Protein AF-A0A6J6V298-F1 (afdb_monomer)

Mean predicted aligned error: 9.6 Å

Foldseek 3Di:
DVCVVVVHDDQDPPCPDPVSLVVVLVCVVVVDDDDDDQQSDFDQLQFGDDGHLPQLVSCVVNVFWDKQKEKPDVCVQPNDPDPHGDDDDMDMFIHDTDHADPPGDSVNVRVVSQLRNLLSLVCLLPNNVVSVVCSVVVNGAGRRGDPDDDPVRNVVVVVSVVSNVVVVVCPDPPPDPCPDD

Organism: NCBI:txid449393

Secondary structure (DSSP, 8-state):
-HHHHTT--PPPSS--SHHHHHHHHHHHHTTPPPP--TTSS--SSSS--PPPTHHHHHHHHH-PPB--EEEESHHHHH-TT-SS------EEEE---B---TT--HHHHHHHHHHHHHHHHHHHHS-HHHHHHHHHTT-SPPTT--S--THHHHHHHHHHHHHHHHHHH------------

InterPro domains:
  IPR002123 Phospholipid/glycerol acyltransferase [PF01553] (5-71)

Structure (mmCIF, N/CA/C/O backbone):
data_AF-A0A6J6V298-F1
#
_entry.id   AF-A0A6J6V298-F1
#
loop_
_atom_site.group_PDB
_atom_site.id
_atom_site.type_symbol
_atom_site.label_atom_id
_atom_site.label_alt_id
_atom_site.label_comp_id
_atom_site.label_asym_id
_atom_site.label_entity_id
_atom_site.label_seq_id
_atom_site.pdbx_PDB_ins_code
_atom_site.Cartn_x
_atom_site.Cartn_y
_atom_site.Cartn_z
_atom_site.occupancy
_atom_site.B_iso_or_equiv
_atom_site.auth_seq_id
_atom_site.auth_comp_id
_atom_site.auth_asym_id
_atom_site.auth_atom_id
_atom_site.pdbx_PDB_model_num
ATOM 1 N N . MET A 1 1 ? -11.800 16.671 -13.620 1.00 34.94 1 MET A N 1
ATOM 2 C CA . MET A 1 1 ? -12.412 15.745 -14.601 1.00 34.94 1 MET A CA 1
ATOM 3 C C . MET A 1 1 ? -12.246 14.274 -14.218 1.00 34.94 1 MET A C 1
ATOM 5 O O . MET A 1 1 ? -13.260 13.605 -14.124 1.00 34.94 1 MET A O 1
ATOM 9 N N . ALA A 1 2 ? -11.041 13.765 -13.917 1.00 42.56 2 ALA A N 1
ATOM 10 C CA . ALA A 1 2 ? -10.865 12.345 -13.556 1.00 42.56 2 ALA A CA 1
ATOM 11 C C . ALA A 1 2 ? -11.574 11.915 -12.250 1.00 42.56 2 ALA A C 1
ATOM 13 O O . ALA A 1 2 ? -12.139 10.832 -12.197 1.00 42.56 2 ALA A O 1
ATOM 14 N N . ALA A 1 3 ? -11.586 12.771 -11.220 1.00 48.25 3 ALA A N 1
ATOM 15 C CA . ALA A 1 3 ? -12.202 12.456 -9.926 1.00 48.25 3 ALA A CA 1
ATOM 16 C C . ALA A 1 3 ? -13.734 12.290 -10.017 1.00 48.25 3 ALA A C 1
ATOM 18 O O . ALA A 1 3 ? -14.272 11.295 -9.554 1.00 48.25 3 ALA A O 1
ATOM 19 N N . LEU A 1 4 ? -14.422 13.197 -10.720 1.00 49.84 4 LEU A N 1
ATOM 20 C CA . LEU A 1 4 ? -15.871 13.116 -10.962 1.00 49.84 4 LEU A CA 1
ATOM 21 C C . LEU A 1 4 ? -16.266 11.900 -11.816 1.00 49.84 4 LEU A C 1
ATOM 23 O O . LEU A 1 4 ? -17.294 11.288 -11.563 1.00 49.84 4 LEU A O 1
ATOM 27 N N . ALA A 1 5 ? -15.434 11.513 -12.788 1.00 47.38 5 ALA A N 1
ATOM 28 C CA . ALA A 1 5 ? -15.694 10.345 -13.635 1.00 47.38 5 ALA A CA 1
ATOM 29 C C . ALA A 1 5 ? -15.518 9.000 -12.902 1.00 47.38 5 ALA A C 1
ATOM 31 O O . ALA A 1 5 ? -16.071 7.994 -13.333 1.00 47.38 5 ALA A O 1
ATOM 32 N N . LEU A 1 6 ? -14.748 8.980 -11.809 1.00 55.44 6 LEU A N 1
ATOM 33 C CA . LEU A 1 6 ? -14.491 7.792 -10.986 1.00 55.44 6 LEU A CA 1
ATOM 34 C C . LEU A 1 6 ? -15.316 7.769 -9.697 1.00 55.44 6 LEU A C 1
ATOM 36 O O . LEU A 1 6 ? -15.100 6.888 -8.868 1.00 55.44 6 LEU A O 1
ATOM 40 N N . ASN A 1 7 ? -16.211 8.745 -9.505 1.00 58.75 7 ASN A N 1
ATOM 41 C CA . ASN A 1 7 ? -16.882 8.967 -8.227 1.00 58.75 7 ASN A CA 1
ATOM 42 C C . ASN A 1 7 ? -15.848 9.019 -7.072 1.00 58.75 7 ASN A C 1
ATOM 44 O O . ASN A 1 7 ? -15.985 8.405 -6.025 1.00 58.75 7 ASN A O 1
ATOM 48 N N . ALA A 1 8 ? -14.717 9.683 -7.299 1.00 61.72 8 ALA A N 1
ATOM 49 C CA . ALA A 1 8 ? -13.647 9.798 -6.322 1.00 61.72 8 ALA A CA 1
ATOM 50 C C . ALA A 1 8 ? -13.733 11.167 -5.650 1.00 61.72 8 ALA A C 1
ATOM 52 O O . ALA A 1 8 ? -13.665 12.201 -6.319 1.00 61.72 8 ALA A O 1
ATOM 53 N N . ILE A 1 9 ? -13.845 11.177 -4.323 1.00 64.00 9 ILE A N 1
ATOM 54 C CA . ILE A 1 9 ? -13.812 12.406 -3.531 1.00 64.00 9 ILE A CA 1
ATOM 55 C C . ILE A 1 9 ? -12.342 12.722 -3.226 1.00 64.00 9 ILE A C 1
ATOM 57 O O . ILE A 1 9 ? -11.670 11.918 -2.574 1.00 64.00 9 ILE A O 1
ATOM 61 N N . PRO A 1 10 ? -11.791 13.843 -3.730 1.00 61.72 10 PRO A N 1
ATOM 62 C CA . PRO A 1 10 ? -10.416 14.214 -3.437 1.00 61.72 10 PRO A CA 1
ATOM 63 C C . PRO A 1 10 ? -10.297 14.584 -1.958 1.00 61.72 10 PRO A C 1
ATOM 65 O O . PRO A 1 10 ? -10.953 15.508 -1.487 1.00 61.72 10 PRO A O 1
ATOM 68 N N . ILE A 1 11 ? -9.438 13.867 -1.237 1.00 64.12 11 ILE A N 1
ATOM 69 C CA . ILE A 1 11 ? -9.130 14.153 0.164 1.00 64.12 11 ILE A CA 1
ATOM 70 C C . ILE A 1 11 ? -7.785 14.862 0.222 1.00 64.12 11 ILE A C 1
ATOM 72 O O . ILE A 1 11 ? -6.790 14.383 -0.332 1.00 64.12 11 ILE A O 1
ATOM 76 N N . ASP A 1 12 ? -7.768 16.012 0.887 1.00 59.00 12 ASP A N 1
ATOM 77 C CA . ASP A 1 12 ? -6.553 16.783 1.090 1.00 59.00 12 ASP A CA 1
ATOM 78 C C . ASP A 1 12 ? -5.580 16.025 2.008 1.00 59.00 12 ASP A C 1
ATOM 80 O O . ASP A 1 12 ? -5.950 15.477 3.048 1.00 59.00 12 ASP A O 1
ATOM 84 N N . ARG A 1 13 ? -4.313 15.980 1.594 1.00 55.56 13 ARG A N 1
ATOM 85 C CA . ARG A 1 13 ? -3.235 15.253 2.273 1.00 55.56 13 ARG A CA 1
ATOM 86 C C . ARG A 1 13 ? -2.722 15.998 3.502 1.00 55.56 13 ARG A C 1
ATOM 88 O O . ARG A 1 13 ? -2.120 15.365 4.366 1.00 55.56 13 ARG A O 1
ATOM 95 N N . GLU A 1 14 ? -2.930 17.313 3.558 1.00 46.03 14 GLU A N 1
ATOM 96 C CA . GLU A 1 14 ? -2.447 18.177 4.642 1.00 46.03 14 GLU A CA 1
ATOM 97 C C . GLU A 1 14 ? -3.487 18.387 5.743 1.00 46.03 14 GLU A C 1
ATOM 99 O O . GLU A 1 14 ? -3.141 18.731 6.872 1.00 46.03 14 GLU A O 1
ATOM 104 N N . VAL A 1 15 ? -4.759 18.095 5.466 1.00 43.72 15 VAL A N 1
ATOM 105 C CA . VAL A 1 15 ? -5.834 18.231 6.449 1.00 43.72 15 VAL A CA 1
ATOM 106 C C . VAL A 1 15 ? -5.934 16.941 7.264 1.00 43.72 15 VAL A C 1
ATOM 108 O O . VAL A 1 15 ? -6.926 16.217 7.230 1.00 43.72 15 VAL A O 1
ATOM 111 N N . THR A 1 16 ? -4.896 16.655 8.047 1.00 52.38 16 THR A N 1
ATOM 112 C CA . THR A 1 16 ? -4.856 15.621 9.100 1.00 52.38 16 THR A CA 1
ATOM 113 C C . THR A 1 16 ? -5.638 16.057 10.350 1.00 52.38 16 THR A C 1
ATOM 115 O O . THR A 1 16 ? -5.241 15.822 11.489 1.00 52.38 16 THR A O 1
ATOM 118 N N . GLY A 1 17 ? -6.768 16.736 10.147 1.00 61.53 17 GLY A N 1
ATOM 119 C CA . GLY A 1 17 ? -7.658 17.189 11.208 1.00 61.53 17 GLY A CA 1
ATOM 120 C C . GLY A 1 17 ? -8.760 16.174 11.511 1.00 61.53 17 GLY A C 1
ATOM 121 O O . GLY A 1 17 ? -9.158 15.389 10.652 1.00 61.53 17 GLY A O 1
ATOM 122 N N . ARG A 1 18 ? -9.329 16.262 12.722 1.00 63.62 18 ARG A N 1
ATOM 123 C CA . ARG A 1 18 ? -10.529 15.506 13.142 1.00 63.62 18 ARG A CA 1
ATOM 124 C C . ARG A 1 18 ? -11.665 15.582 12.106 1.00 63.62 18 ARG A C 1
ATOM 126 O O . ARG A 1 18 ? -12.246 14.560 11.764 1.00 63.62 18 ARG A O 1
ATOM 133 N N . LYS A 1 19 ? -11.888 16.766 11.520 1.00 69.75 19 LYS A N 1
ATOM 134 C CA . LYS A 1 19 ? -12.934 17.005 10.510 1.00 69.75 19 LYS A CA 1
ATOM 135 C C . LYS A 1 19 ? -12.802 16.120 9.263 1.00 69.75 19 LYS A C 1
ATOM 137 O O . LYS A 1 19 ? -13.803 15.593 8.798 1.00 69.75 19 LYS A O 1
ATOM 142 N N . SER A 1 20 ? -11.588 15.910 8.750 1.00 75.44 20 SER A N 1
ATOM 143 C CA . SER A 1 20 ? -11.375 15.031 7.590 1.00 75.44 20 SER A CA 1
ATOM 144 C C . SER A 1 20 ? -11.642 13.571 7.936 1.00 75.44 20 SER A C 1
ATOM 146 O O . SER A 1 20 ? -12.194 12.839 7.124 1.00 75.44 20 SER A O 1
ATOM 148 N N . SER A 1 21 ? -11.280 13.139 9.150 1.00 77.00 21 SER A N 1
ATOM 149 C CA . SER A 1 21 ? -11.564 11.770 9.591 1.00 77.00 21 SER A CA 1
ATOM 150 C C . SER A 1 21 ? -13.055 11.503 9.796 1.00 77.00 21 SER A C 1
ATOM 152 O O . SER A 1 21 ? -13.494 10.386 9.539 1.00 77.00 21 SER A O 1
ATOM 154 N N . ASP A 1 22 ? -13.822 12.507 10.225 1.00 84.31 22 ASP A N 1
ATOM 155 C CA . ASP A 1 22 ? -15.271 12.382 10.410 1.00 84.31 22 ASP A CA 1
ATOM 156 C C . ASP A 1 22 ? -15.990 12.327 9.052 1.00 84.31 22 ASP A C 1
ATOM 158 O O . ASP A 1 22 ? -16.780 11.419 8.826 1.00 84.31 22 ASP A O 1
ATOM 162 N N . MET A 1 23 ? -15.598 13.172 8.092 1.00 84.62 23 MET A N 1
ATOM 163 C CA . MET A 1 23 ? -16.089 13.088 6.708 1.00 84.62 23 MET A CA 1
ATOM 164 C C . MET A 1 23 ? -15.774 11.732 6.058 1.00 84.62 23 MET A C 1
ATOM 166 O O . MET A 1 23 ? -16.624 11.133 5.410 1.00 84.62 23 MET A O 1
ATOM 170 N N . ILE A 1 24 ? -14.549 11.219 6.228 1.00 84.06 24 ILE A N 1
ATOM 171 C CA . ILE A 1 24 ? -14.181 9.889 5.717 1.00 84.06 24 ILE A CA 1
ATOM 172 C C . ILE A 1 24 ? -15.057 8.802 6.336 1.00 84.06 24 ILE A C 1
ATOM 174 O O . ILE A 1 24 ? -15.424 7.850 5.651 1.00 84.06 24 ILE A O 1
ATOM 178 N N . LYS A 1 25 ? -15.360 8.924 7.631 1.00 86.50 25 LYS A N 1
ATOM 179 C CA . LYS A 1 25 ? -16.228 7.980 8.323 1.00 86.50 25 LYS A CA 1
ATOM 180 C C . LYS A 1 25 ? -17.634 7.993 7.723 1.00 86.50 25 LYS A C 1
ATOM 182 O O . LYS A 1 25 ? -18.101 6.920 7.365 1.00 86.50 25 LYS A O 1
ATOM 187 N N . GLU A 1 26 ? -18.240 9.166 7.551 1.00 88.88 26 GLU A N 1
ATOM 188 C CA . GLU A 1 26 ? -19.562 9.315 6.921 1.00 88.88 26 GLU A CA 1
ATOM 189 C C . GLU A 1 26 ? -19.584 8.690 5.519 1.00 88.88 26 GLU A C 1
ATOM 191 O O . GLU A 1 26 ? -20.441 7.869 5.216 1.00 88.88 26 GLU A O 1
ATOM 196 N N . LEU A 1 27 ? -18.569 8.964 4.692 1.00 88.19 27 LEU A N 1
ATOM 197 C CA . LEU A 1 27 ? -18.465 8.366 3.357 1.00 88.19 27 LEU A CA 1
ATOM 198 C C . LEU A 1 27 ? -18.363 6.836 3.399 1.00 88.19 27 LEU A C 1
ATOM 200 O O . LEU A 1 27 ? -18.962 6.145 2.581 1.00 88.19 27 LEU A O 1
ATOM 204 N N . ILE A 1 28 ? -17.599 6.281 4.336 1.00 87.81 28 ILE A N 1
ATOM 205 C CA . ILE A 1 28 ? -17.495 4.826 4.483 1.00 87.81 28 ILE A CA 1
ATOM 206 C C . ILE A 1 28 ? -18.831 4.228 4.954 1.00 87.81 28 ILE A C 1
ATOM 208 O O . ILE A 1 28 ? -19.213 3.164 4.470 1.00 87.81 28 ILE A O 1
ATOM 212 N N . GLU A 1 29 ? -19.545 4.901 5.861 1.00 87.62 29 GLU A N 1
ATOM 213 C CA . GLU A 1 29 ? -20.881 4.497 6.330 1.00 87.62 29 GLU A CA 1
ATOM 214 C C . GLU A 1 29 ? -21.923 4.538 5.201 1.00 87.62 29 GLU A C 1
ATOM 216 O O . GLU A 1 29 ? -22.743 3.626 5.096 1.00 87.62 29 GLU A O 1
ATOM 221 N N . ASP A 1 30 ? -21.806 5.498 4.283 1.00 89.56 30 ASP A N 1
ATOM 222 C CA . ASP A 1 30 ? -22.614 5.608 3.060 1.00 89.56 30 ASP A CA 1
ATOM 223 C C . ASP A 1 30 ? -22.245 4.566 1.978 1.00 89.56 30 ASP A C 1
ATOM 225 O O . ASP A 1 30 ? -22.792 4.573 0.873 1.00 89.56 30 ASP A O 1
ATOM 229 N N . GLY A 1 31 ? -21.311 3.652 2.269 1.00 86.44 31 GLY A N 1
ATOM 230 C CA . GLY A 1 31 ? -20.935 2.540 1.392 1.00 86.44 31 GLY A CA 1
ATOM 231 C C . GLY A 1 31 ? -19.823 2.853 0.388 1.00 86.44 31 GLY A C 1
ATOM 232 O O . GLY A 1 31 ? -19.574 2.059 -0.525 1.00 86.44 31 GLY A O 1
ATOM 233 N N . TRP A 1 32 ? -19.123 3.979 0.536 1.00 87.25 32 TRP A N 1
ATOM 234 C CA . TRP A 1 32 ? -18.014 4.328 -0.349 1.00 87.25 32 TRP A CA 1
ATOM 235 C C . TRP A 1 32 ? -16.738 3.559 -0.004 1.00 87.25 32 TRP A C 1
ATOM 237 O O . TRP A 1 32 ? -16.417 3.285 1.152 1.00 87.25 32 TRP A O 1
ATOM 247 N N . SER A 1 33 ? -15.951 3.253 -1.037 1.00 85.75 33 SER A N 1
ATOM 248 C CA . SER A 1 33 ? -14.625 2.652 -0.886 1.00 85.75 33 SER A CA 1
ATOM 249 C C . SER A 1 33 ? -13.536 3.720 -0.875 1.00 85.75 33 SER A C 1
ATOM 251 O O . SER A 1 33 ? -13.477 4.570 -1.764 1.00 85.75 33 SER A O 1
ATOM 253 N N . LEU A 1 34 ? -12.626 3.639 0.096 1.00 85.62 34 LEU A N 1
ATOM 254 C CA . LEU A 1 34 ? -11.487 4.545 0.212 1.00 85.62 34 LEU A CA 1
ATOM 255 C C . LEU A 1 34 ? -10.191 3.865 -0.248 1.00 85.62 34 LEU A C 1
ATOM 257 O O . LEU A 1 34 ? -9.808 2.819 0.270 1.00 85.62 34 LEU A O 1
ATOM 261 N N . MET A 1 35 ? -9.473 4.502 -1.177 1.00 88.12 35 MET A N 1
ATOM 262 C CA . MET A 1 35 ? -8.145 4.070 -1.620 1.00 88.12 35 MET A CA 1
ATOM 263 C C . MET A 1 35 ? -7.057 4.937 -0.978 1.00 88.12 35 MET A C 1
ATOM 265 O O . MET A 1 35 ? -7.027 6.152 -1.171 1.00 88.12 35 MET A O 1
ATOM 269 N N . ILE A 1 36 ? -6.134 4.306 -0.247 1.00 86.81 36 ILE A N 1
ATOM 270 C CA . ILE A 1 36 ? -5.025 4.979 0.443 1.00 86.81 36 ILE A CA 1
ATOM 271 C C . ILE A 1 36 ? -3.697 4.460 -0.100 1.00 86.81 36 ILE A C 1
ATOM 273 O O . ILE A 1 36 ? -3.460 3.256 -0.129 1.00 86.81 36 ILE A O 1
ATOM 277 N N . TYR A 1 37 ? -2.805 5.384 -0.460 1.00 87.94 37 TYR A N 1
ATOM 278 C CA . TYR A 1 37 ? -1.398 5.093 -0.735 1.00 87.94 37 TYR A CA 1
ATOM 279 C C . TYR A 1 37 ? -0.577 5.473 0.505 1.00 87.94 37 TYR A C 1
ATOM 281 O O . TYR A 1 37 ? -0.326 6.666 0.710 1.00 87.94 37 TYR A O 1
ATOM 289 N N . PRO A 1 38 ? -0.183 4.507 1.354 1.00 85.50 38 PRO A N 1
ATOM 290 C CA . PRO A 1 38 ? 0.410 4.796 2.664 1.00 85.50 38 PRO A CA 1
ATOM 291 C C . PRO A 1 38 ? 1.774 5.495 2.568 1.00 85.50 38 PRO A C 1
ATOM 293 O O . PRO A 1 38 ? 2.160 6.200 3.494 1.00 85.50 38 PRO A O 1
ATOM 296 N N . GLU A 1 39 ? 2.451 5.386 1.424 1.00 81.25 39 GLU A N 1
ATOM 297 C CA . GLU A 1 39 ? 3.709 6.071 1.098 1.00 81.25 39 GLU A CA 1
ATOM 298 C C . GLU A 1 39 ? 3.545 7.591 0.891 1.00 81.25 39 GLU A C 1
ATOM 300 O O . GLU A 1 39 ? 4.503 8.359 0.959 1.00 81.25 39 GLU A O 1
ATOM 305 N N . GLY A 1 40 ? 2.324 8.064 0.605 1.00 76.12 40 GLY A N 1
ATOM 306 C CA . GLY A 1 40 ? 2.021 9.483 0.370 1.00 76.12 40 GLY A CA 1
ATOM 307 C C . GLY A 1 40 ? 2.501 10.054 -0.975 1.00 76.12 40 GLY A C 1
ATOM 308 O O . GLY A 1 40 ? 2.205 11.209 -1.295 1.00 76.12 40 GLY A O 1
ATOM 309 N N . GLY A 1 41 ? 3.191 9.270 -1.803 1.00 78.81 41 GLY A N 1
ATOM 310 C CA . GLY A 1 41 ? 3.690 9.693 -3.109 1.00 78.81 41 GLY A CA 1
ATOM 311 C C . GLY A 1 41 ? 4.053 8.517 -4.009 1.00 78.81 41 GLY A C 1
ATOM 312 O O . GLY A 1 41 ? 3.982 7.366 -3.605 1.00 78.81 41 GLY A O 1
ATOM 313 N N . ARG A 1 42 ? 4.429 8.819 -5.257 1.00 80.81 42 ARG A N 1
ATOM 314 C CA . ARG A 1 42 ? 5.000 7.818 -6.169 1.00 80.81 42 ARG A CA 1
ATOM 315 C C . ARG A 1 42 ? 6.464 7.586 -5.813 1.00 80.81 42 ARG A C 1
ATOM 317 O O . ARG A 1 42 ? 7.208 8.567 -5.704 1.00 80.81 42 ARG A O 1
ATOM 324 N N . SER A 1 43 ? 6.867 6.323 -5.742 1.00 80.44 43 SER A N 1
ATOM 325 C CA . SER A 1 43 ? 8.252 5.900 -5.553 1.00 80.44 43 SER A CA 1
ATOM 326 C C . SER A 1 43 ? 9.186 6.562 -6.579 1.00 80.44 43 SER A C 1
ATOM 328 O O . SER A 1 43 ? 8.916 6.490 -7.784 1.00 80.44 43 SER A O 1
ATOM 330 N N . PRO A 1 44 ? 10.271 7.226 -6.148 1.00 72.62 44 PRO A N 1
ATOM 331 C CA . PRO A 1 44 ? 11.213 7.868 -7.062 1.00 72.62 44 PRO A CA 1
ATOM 332 C C . PRO A 1 44 ? 12.134 6.860 -7.763 1.00 72.62 44 PRO A C 1
ATOM 334 O O . PRO A 1 44 ? 12.492 7.071 -8.918 1.00 72.62 44 PRO A O 1
ATOM 337 N N . ASP A 1 45 ? 12.499 5.774 -7.082 1.00 73.50 45 ASP A N 1
ATOM 338 C CA . ASP A 1 45 ? 13.425 4.740 -7.557 1.00 73.50 45 ASP A CA 1
ATOM 339 C C . ASP A 1 45 ? 12.723 3.419 -7.915 1.00 73.50 45 ASP A C 1
ATOM 341 O O . ASP A 1 45 ? 13.353 2.535 -8.482 1.00 73.50 45 ASP A O 1
ATOM 345 N N . GLY A 1 46 ? 11.419 3.305 -7.640 1.00 73.94 46 GLY A N 1
ATOM 346 C CA . GLY A 1 46 ? 10.609 2.111 -7.893 1.00 73.94 46 GLY A CA 1
ATOM 347 C C . GLY A 1 46 ? 10.564 1.110 -6.736 1.00 73.94 46 GLY A C 1
ATOM 348 O O . GLY A 1 46 ? 9.902 0.085 -6.877 1.00 73.94 46 GLY A O 1
ATOM 349 N N . TRP A 1 47 ? 11.218 1.410 -5.612 1.00 81.12 47 TRP A N 1
ATOM 350 C CA . TRP A 1 47 ? 11.012 0.708 -4.348 1.00 81.12 47 TRP A CA 1
ATOM 351 C C . TRP A 1 47 ? 9.941 1.405 -3.514 1.00 81.12 47 TRP A C 1
ATOM 353 O O . TRP A 1 47 ? 9.743 2.617 -3.624 1.00 81.12 47 TRP A O 1
ATOM 363 N N . GLY A 1 48 ? 9.263 0.639 -2.663 1.00 79.31 48 GLY A N 1
ATOM 364 C CA . GLY A 1 48 ? 8.297 1.199 -1.732 1.00 79.31 48 GLY A CA 1
ATOM 365 C C . GLY A 1 48 ? 8.931 2.209 -0.774 1.00 79.31 48 GLY A C 1
ATOM 366 O O . GLY A 1 48 ? 10.154 2.333 -0.667 1.00 79.31 48 GLY A O 1
ATOM 367 N N . GLN A 1 49 ? 8.087 2.950 -0.080 1.00 83.00 49 GLN A N 1
ATOM 368 C CA . GLN A 1 49 ? 8.467 3.865 0.994 1.00 83.00 49 GLN A CA 1
ATOM 369 C C . GLN A 1 49 ? 7.805 3.413 2.292 1.00 83.00 49 GLN A C 1
ATOM 371 O O . GLN A 1 49 ? 6.907 2.571 2.276 1.00 83.00 49 GLN A O 1
ATOM 376 N N . ASP A 1 50 ? 8.230 3.992 3.408 1.00 84.06 50 ASP A N 1
ATOM 377 C CA . ASP A 1 50 ? 7.651 3.669 4.706 1.00 84.06 50 ASP A CA 1
ATOM 378 C C . ASP A 1 50 ? 6.154 3.985 4.746 1.00 84.06 50 ASP A C 1
ATOM 380 O O . ASP A 1 50 ? 5.680 5.023 4.261 1.00 84.06 50 ASP A O 1
AT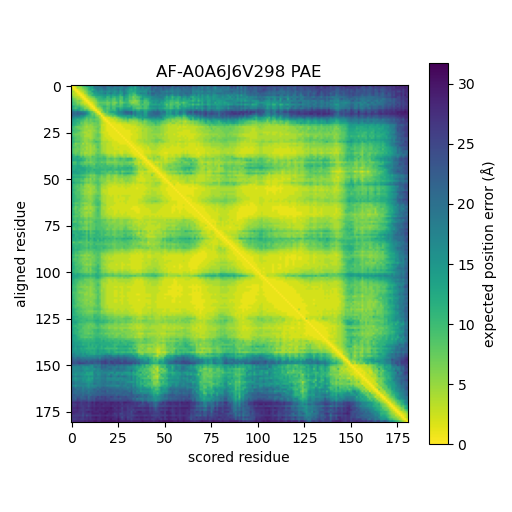OM 384 N N . PHE A 1 51 ? 5.396 3.077 5.354 1.00 87.31 51 PHE A N 1
ATOM 385 C CA . PHE A 1 51 ? 3.953 3.206 5.442 1.00 87.31 51 PHE A CA 1
ATOM 386 C C . PHE A 1 51 ? 3.568 4.181 6.552 1.00 87.31 51 PHE A C 1
ATOM 388 O O . PHE A 1 51 ? 3.928 4.027 7.719 1.00 87.31 51 PHE A O 1
ATOM 395 N N . LYS A 1 52 ? 2.739 5.168 6.208 1.00 87.56 52 LYS A N 1
ATOM 396 C CA . LYS A 1 52 ? 2.035 5.980 7.203 1.00 87.56 52 LYS A CA 1
ATOM 397 C C . LYS A 1 52 ? 0.835 5.208 7.756 1.00 87.56 52 LYS A C 1
ATOM 399 O O . LYS A 1 52 ? 0.067 4.609 7.006 1.00 87.56 52 LYS A O 1
ATOM 404 N N . GLY A 1 53 ? 0.589 5.327 9.061 1.00 87.19 53 GLY A N 1
ATOM 405 C CA . GLY A 1 53 ? -0.476 4.603 9.777 1.00 87.19 53 GLY A CA 1
ATOM 406 C C . GLY A 1 53 ? -1.921 5.055 9.514 1.00 87.19 53 GLY A C 1
ATOM 407 O O . GLY A 1 53 ? -2.815 4.679 10.267 1.00 87.19 53 GLY A O 1
ATOM 408 N N . GLY A 1 54 ? -2.176 5.865 8.480 1.00 87.25 54 GLY A N 1
ATOM 409 C CA . GLY A 1 54 ? -3.501 6.435 8.204 1.00 87.25 54 GLY A CA 1
ATOM 410 C C . GLY A 1 54 ? -4.568 5.382 7.890 1.00 87.25 54 GLY A C 1
ATOM 411 O O . GLY A 1 54 ? -5.688 5.485 8.382 1.00 87.25 54 GLY A O 1
ATOM 412 N N . ALA A 1 55 ? -4.212 4.333 7.139 1.00 89.88 55 ALA A N 1
ATOM 413 C CA . ALA A 1 55 ? -5.137 3.244 6.813 1.00 89.88 55 ALA A CA 1
ATOM 414 C C . ALA A 1 55 ? -5.562 2.453 8.061 1.00 89.88 55 ALA A C 1
ATOM 416 O O . ALA A 1 55 ? -6.752 2.236 8.282 1.00 89.88 55 ALA A O 1
ATOM 417 N N . ALA A 1 56 ? -4.598 2.094 8.915 1.00 92.69 56 ALA A N 1
ATOM 418 C CA . ALA A 1 56 ? -4.867 1.419 10.183 1.00 92.69 56 ALA A CA 1
ATOM 419 C C . ALA A 1 56 ? -5.706 2.295 11.128 1.00 92.69 56 ALA A C 1
ATOM 421 O O . ALA A 1 56 ? -6.640 1.806 11.759 1.00 92.69 56 ALA A O 1
ATOM 422 N N . TYR A 1 57 ? -5.402 3.596 11.197 1.00 90.94 57 TYR A N 1
ATOM 423 C CA . TYR A 1 57 ? -6.140 4.554 12.021 1.00 90.94 57 TYR A CA 1
ATOM 424 C C . TYR A 1 57 ? -7.608 4.662 11.598 1.00 90.94 57 TYR A C 1
ATOM 426 O O . TYR A 1 57 ? -8.501 4.575 12.438 1.00 90.94 57 TYR A O 1
ATOM 434 N N . LEU A 1 58 ? -7.860 4.826 10.296 1.00 89.56 58 LEU A N 1
ATOM 435 C CA . LEU A 1 58 ? -9.214 4.959 9.766 1.00 89.56 58 LEU A CA 1
ATOM 436 C C . LEU A 1 58 ? -10.007 3.665 9.936 1.00 89.56 58 LEU A C 1
ATOM 438 O O . LEU A 1 58 ? -11.134 3.720 10.410 1.00 89.56 58 LEU A O 1
ATOM 442 N N . SER A 1 59 ? -9.402 2.511 9.651 1.00 91.94 59 SER A N 1
ATOM 443 C CA . SER A 1 59 ? -10.037 1.207 9.873 1.00 91.94 59 SER A CA 1
ATOM 444 C C . SER A 1 59 ? -10.444 0.997 11.334 1.00 91.94 59 SER A C 1
ATOM 446 O O . SER A 1 59 ? -11.570 0.583 11.593 1.00 91.94 59 SER A O 1
ATOM 448 N N . GLY A 1 60 ? -9.591 1.363 12.299 1.00 90.94 60 GLY A N 1
ATOM 449 C CA . GLY A 1 60 ? -9.947 1.296 13.721 1.00 90.94 60 GLY A CA 1
ATOM 450 C C . GLY A 1 60 ? -11.082 2.248 14.119 1.00 90.94 60 GLY A C 1
ATOM 451 O O . GLY A 1 60 ? -11.860 1.935 15.015 1.00 90.94 60 GLY A O 1
ATOM 452 N N . ARG A 1 61 ? -11.210 3.400 13.448 1.00 88.12 61 ARG A N 1
ATOM 453 C CA . ARG A 1 61 ? -12.255 4.401 13.728 1.00 88.12 61 ARG A CA 1
ATOM 454 C C . ARG A 1 61 ? -13.600 4.072 13.073 1.00 88.12 61 ARG A C 1
ATOM 456 O O . ARG A 1 61 ? -14.633 4.437 13.629 1.00 88.12 61 ARG A O 1
ATOM 463 N N . THR A 1 62 ? -13.593 3.432 11.904 1.00 89.31 62 THR A N 1
ATOM 464 C CA . THR A 1 62 ? -14.804 3.137 11.116 1.00 89.31 62 THR A CA 1
ATOM 465 C C . THR A 1 62 ? -15.247 1.678 11.192 1.00 89.31 62 THR A C 1
ATOM 467 O O . THR A 1 62 ? -16.363 1.359 10.803 1.00 89.31 62 THR A O 1
ATOM 470 N N . GLY A 1 63 ? -14.384 0.768 11.651 1.00 90.44 63 GLY A N 1
ATOM 471 C CA . GLY A 1 63 ? -14.624 -0.677 11.606 1.00 90.44 63 GLY A CA 1
ATOM 472 C C . GLY A 1 63 ? -14.501 -1.291 10.203 1.00 90.44 63 GLY A C 1
ATOM 473 O O . GLY A 1 63 ? -14.696 -2.500 10.038 1.00 90.44 63 GLY A O 1
ATOM 474 N N . ALA A 1 64 ? -14.165 -0.490 9.186 1.00 91.94 64 ALA A N 1
ATOM 475 C CA . ALA A 1 64 ? -13.985 -0.969 7.822 1.00 91.94 64 ALA A CA 1
ATOM 476 C C . ALA A 1 64 ? -12.768 -1.896 7.716 1.00 91.94 64 ALA A C 1
ATOM 478 O O . ALA A 1 64 ? -11.727 -1.658 8.331 1.00 91.94 64 ALA A O 1
ATOM 479 N N . ALA A 1 65 ? -12.884 -2.948 6.905 1.00 95.75 65 ALA A N 1
ATOM 480 C CA . ALA A 1 65 ? -11.751 -3.816 6.613 1.00 95.75 65 ALA A CA 1
ATOM 481 C C . ALA A 1 65 ? -10.766 -3.119 5.663 1.00 95.75 65 ALA A C 1
ATOM 483 O O . ALA A 1 65 ? -11.168 -2.453 4.711 1.00 95.75 65 ALA A O 1
ATOM 484 N N . VAL A 1 66 ? -9.472 -3.318 5.896 1.00 96.00 66 VAL A N 1
ATOM 485 C CA . VAL A 1 66 ? -8.404 -2.918 4.977 1.00 96.00 66 VAL A CA 1
ATOM 486 C C . VAL A 1 66 ? -8.133 -4.069 4.018 1.00 96.00 66 VAL A C 1
ATOM 488 O O . VAL A 1 66 ? -7.917 -5.193 4.459 1.00 96.00 66 VAL A O 1
ATOM 491 N N . ILE A 1 67 ? -8.110 -3.795 2.716 1.00 97.12 67 ILE A N 1
ATOM 492 C CA . ILE A 1 67 ? -7.689 -4.761 1.695 1.00 97.12 67 ILE A CA 1
ATOM 493 C C . ILE A 1 67 ? -6.285 -4.357 1.223 1.00 97.12 67 ILE A C 1
ATOM 495 O O . ILE A 1 67 ? -6.148 -3.302 0.599 1.00 97.12 67 ILE A O 1
ATOM 499 N N . PRO A 1 68 ? -5.235 -5.146 1.515 1.00 96.06 68 PRO A N 1
ATOM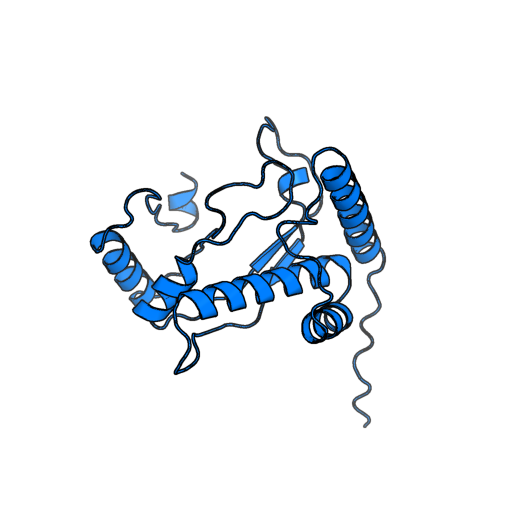 500 C CA . PRO A 1 68 ? -3.895 -4.893 0.995 1.00 96.06 68 PRO A CA 1
ATOM 501 C C . PRO A 1 68 ? -3.874 -5.035 -0.527 1.00 96.06 68 PRO A C 1
ATOM 503 O O . PRO A 1 68 ? -4.444 -5.981 -1.072 1.00 96.06 68 PRO A O 1
ATOM 506 N N . VAL A 1 69 ? -3.198 -4.118 -1.217 1.00 94.56 69 VAL A N 1
ATOM 507 C CA . VAL A 1 69 ? -3.054 -4.156 -2.677 1.00 94.56 69 VAL A CA 1
ATOM 508 C C . VAL A 1 69 ? -1.609 -3.865 -3.046 1.00 94.56 69 VAL A C 1
ATOM 510 O O . VAL A 1 69 ? -1.051 -2.854 -2.621 1.00 94.56 69 VAL A O 1
ATOM 513 N N . PHE A 1 70 ? -1.018 -4.730 -3.866 1.00 92.25 70 PHE A N 1
ATOM 514 C CA . PHE A 1 70 ? 0.293 -4.506 -4.466 1.00 92.25 70 PHE A CA 1
ATOM 515 C C . PHE A 1 70 ? 0.153 -4.243 -5.967 1.00 92.25 70 PHE A C 1
ATOM 517 O O . PHE A 1 70 ? -0.585 -4.942 -6.664 1.00 92.25 70 PHE A O 1
ATOM 524 N N . ILE A 1 71 ? 0.863 -3.229 -6.465 1.00 89.19 71 ILE A N 1
ATOM 525 C CA . ILE A 1 71 ? 0.816 -2.793 -7.863 1.00 89.19 71 ILE A CA 1
ATOM 526 C C . ILE A 1 71 ? 2.234 -2.815 -8.433 1.00 89.19 71 ILE A C 1
ATOM 528 O O . ILE A 1 71 ? 3.103 -2.089 -7.955 1.00 89.19 71 ILE A O 1
ATOM 532 N N . ASP A 1 72 ? 2.443 -3.586 -9.499 1.00 85.25 72 ASP A N 1
ATOM 533 C CA . ASP A 1 72 ? 3.726 -3.701 -10.195 1.00 85.25 72 ASP A CA 1
ATOM 534 C C . ASP A 1 72 ? 3.669 -3.180 -11.639 1.00 85.25 72 ASP A C 1
ATOM 536 O O . ASP A 1 72 ? 2.649 -3.247 -12.329 1.00 85.25 72 ASP A O 1
ATOM 540 N N . GLY A 1 73 ? 4.796 -2.662 -12.122 1.00 80.56 73 GLY A N 1
ATOM 541 C CA . GLY A 1 73 ? 4.996 -2.253 -13.514 1.00 80.56 73 GLY A CA 1
ATOM 542 C C . GLY A 1 73 ? 4.499 -0.848 -13.868 1.00 80.56 73 GLY A C 1
ATOM 543 O O . GLY A 1 73 ? 4.973 -0.269 -14.845 1.00 80.56 73 GLY A O 1
ATOM 544 N N . THR A 1 74 ? 3.632 -0.225 -13.061 1.00 86.00 74 THR A N 1
ATOM 545 C CA . THR A 1 74 ? 3.083 1.118 -13.356 1.00 86.00 74 THR A CA 1
ATOM 546 C C . THR A 1 74 ? 4.159 2.202 -13.444 1.00 86.00 74 THR A C 1
ATOM 548 O O . THR A 1 74 ? 4.066 3.094 -14.287 1.00 86.00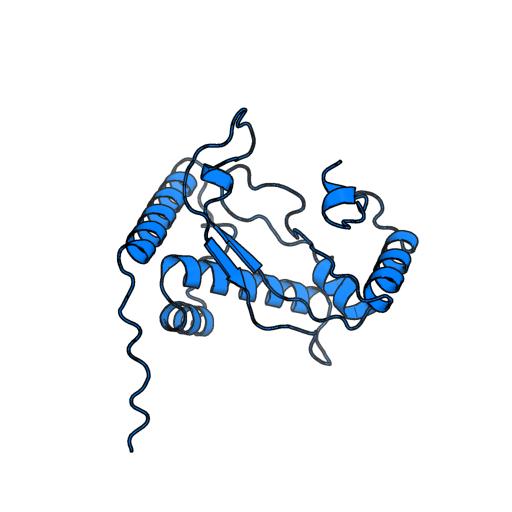 74 THR A O 1
ATOM 551 N N . GLY A 1 75 ? 5.229 2.099 -12.648 1.00 81.50 75 GLY A N 1
ATOM 552 C CA . GLY A 1 75 ? 6.375 3.011 -12.718 1.00 81.50 75 GLY A CA 1
ATOM 553 C C . GLY A 1 75 ? 7.155 2.935 -14.038 1.00 81.50 75 GLY A C 1
ATOM 554 O O . GLY A 1 75 ? 7.710 3.940 -14.474 1.00 81.50 75 GLY A O 1
ATOM 555 N N . ALA A 1 76 ? 7.170 1.779 -14.708 1.00 81.06 76 ALA A N 1
ATOM 556 C CA . ALA A 1 76 ? 7.786 1.622 -16.029 1.00 81.06 76 ALA A CA 1
ATOM 557 C C . ALA A 1 76 ? 6.901 2.187 -17.155 1.00 81.06 76 ALA A C 1
ATOM 559 O O . ALA A 1 76 ? 7.422 2.687 -18.155 1.00 81.06 76 ALA A O 1
ATOM 560 N N . LEU A 1 77 ? 5.575 2.136 -16.979 1.00 84.81 77 LEU A N 1
ATOM 561 C CA . LEU A 1 77 ? 4.612 2.696 -17.928 1.00 84.81 77 LEU A CA 1
ATOM 562 C C . LEU A 1 77 ? 4.541 4.219 -17.821 1.00 84.81 77 LEU A C 1
ATOM 564 O O . LEU A 1 77 ? 4.575 4.903 -18.841 1.00 84.81 77 LEU A O 1
ATOM 568 N N . PHE A 1 78 ? 4.438 4.758 -16.603 1.00 86.12 78 PHE A N 1
ATOM 569 C CA . PHE A 1 78 ? 4.251 6.191 -16.371 1.00 86.12 78 PHE A CA 1
ATOM 570 C C . PHE A 1 78 ? 4.793 6.660 -15.008 1.00 86.12 78 PHE A C 1
ATOM 572 O O . PHE A 1 78 ? 4.086 7.203 -14.151 1.00 86.12 78 PHE A O 1
ATOM 579 N N . GLY A 1 79 ? 6.090 6.439 -14.806 1.00 81.81 79 GLY A N 1
ATOM 580 C CA . GLY A 1 79 ? 6.826 6.841 -13.613 1.00 81.81 79 GLY A CA 1
ATOM 581 C C . GLY A 1 79 ? 6.949 8.353 -13.412 1.00 81.81 79 GLY A C 1
ATOM 582 O O . GLY A 1 79 ? 6.604 9.183 -14.260 1.00 81.81 79 GLY A O 1
ATOM 583 N N . LYS A 1 80 ? 7.460 8.731 -12.238 1.00 77.38 80 LYS A N 1
ATOM 584 C CA . LYS A 1 80 ? 7.725 10.130 -11.884 1.00 77.38 80 LYS A CA 1
ATOM 585 C C . LYS A 1 80 ? 8.731 10.738 -12.876 1.00 77.38 80 LYS A C 1
ATOM 587 O O . LYS A 1 80 ? 9.759 10.140 -13.160 1.00 77.38 80 LYS A O 1
ATOM 592 N N . GLY A 1 81 ? 8.420 11.918 -13.416 1.00 81.75 81 GLY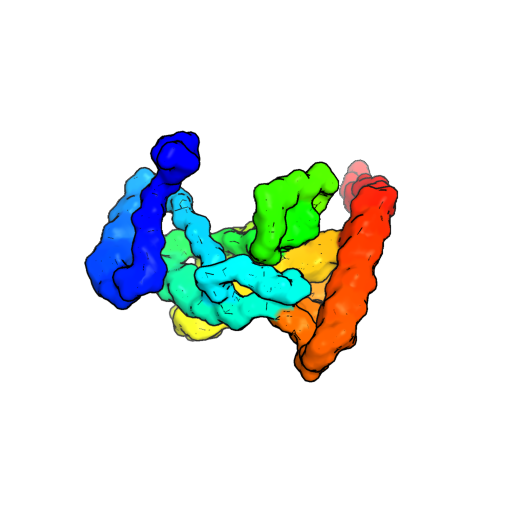 A N 1
ATOM 593 C CA . GLY A 1 81 ? 9.263 12.617 -14.399 1.00 81.75 81 GLY A CA 1
ATOM 594 C C . GLY A 1 81 ? 9.040 12.214 -15.864 1.00 81.75 81 GLY A C 1
ATOM 595 O O . GLY A 1 81 ? 9.552 12.884 -16.760 1.00 81.75 81 GLY A O 1
ATOM 596 N N . MET A 1 82 ? 8.241 11.178 -16.145 1.00 83.44 82 MET A N 1
ATOM 597 C CA . MET A 1 82 ? 7.900 10.809 -17.521 1.00 83.44 82 MET A CA 1
ATOM 598 C C . MET A 1 82 ? 6.863 11.770 -18.112 1.00 83.44 82 MET A C 1
ATOM 600 O O . MET A 1 82 ? 5.851 12.074 -17.486 1.00 83.44 82 MET A O 1
ATOM 604 N N . LYS A 1 83 ? 7.100 12.226 -19.350 1.00 86.88 83 LYS A N 1
ATOM 605 C CA . LYS A 1 83 ? 6.188 13.134 -20.073 1.00 86.88 83 LYS A CA 1
ATOM 606 C C . LYS A 1 83 ? 5.077 12.407 -20.835 1.00 86.88 83 LYS A C 1
ATOM 608 O O . LYS A 1 83 ? 4.055 13.013 -21.134 1.00 86.88 83 LYS A O 1
ATOM 613 N N . ARG A 1 84 ? 5.282 11.134 -21.190 1.00 88.00 84 ARG A N 1
ATOM 614 C CA . ARG A 1 84 ? 4.318 10.314 -21.939 1.00 88.00 84 ARG A CA 1
ATOM 615 C C . ARG A 1 84 ? 4.316 8.872 -21.423 1.00 88.00 84 ARG A C 1
ATOM 617 O O . ARG A 1 84 ? 5.392 8.384 -21.066 1.00 88.00 84 ARG A O 1
ATOM 624 N N . PRO A 1 85 ? 3.149 8.209 -21.380 1.00 88.25 85 PRO A N 1
ATOM 625 C CA . PRO A 1 85 ? 3.059 6.805 -21.009 1.00 88.25 85 PRO A CA 1
ATOM 626 C C . PRO A 1 85 ? 3.685 5.903 -22.080 1.00 88.25 85 PRO A C 1
ATOM 628 O O . PRO A 1 85 ? 3.693 6.236 -23.266 1.00 88.25 85 PRO A O 1
ATOM 631 N N . LYS A 1 86 ? 4.206 4.753 -21.652 1.00 87.31 86 LYS A N 1
ATOM 632 C CA . LYS A 1 86 ? 4.680 3.662 -22.513 1.00 87.31 86 LYS A CA 1
ATOM 633 C C . LYS A 1 86 ? 3.696 2.495 -22.460 1.00 87.31 86 LYS A C 1
ATOM 635 O O . LYS A 1 86 ? 3.037 2.294 -21.443 1.00 87.31 86 LYS A O 1
ATOM 640 N N . PHE A 1 87 ? 3.626 1.713 -23.534 1.00 86.94 87 PHE A N 1
ATOM 641 C CA . PHE A 1 87 ? 2.894 0.446 -23.533 1.00 86.94 87 PHE A CA 1
ATOM 642 C C . PHE A 1 87 ? 3.650 -0.620 -22.739 1.00 86.94 87 PHE A C 1
ATOM 644 O O . PHE A 1 87 ? 4.880 -0.661 -22.743 1.00 86.94 87 PHE A O 1
ATOM 651 N N . GLY A 1 88 ? 2.903 -1.499 -22.082 1.00 84.31 88 GLY A N 1
ATOM 652 C CA . GLY A 1 88 ? 3.441 -2.622 -21.330 1.00 84.31 88 GLY A CA 1
ATOM 653 C C . GLY A 1 88 ? 2.369 -3.250 -20.448 1.00 84.31 88 GLY A C 1
ATOM 654 O O . GLY A 1 88 ? 1.181 -2.987 -20.618 1.00 84.31 88 GLY A O 1
ATOM 655 N N . THR A 1 89 ? 2.793 -4.108 -19.526 1.00 83.00 89 THR A N 1
ATOM 656 C CA . THR A 1 89 ? 1.894 -4.855 -18.637 1.00 83.00 89 THR A CA 1
ATOM 657 C C . THR A 1 89 ? 2.056 -4.377 -17.199 1.00 83.00 89 THR A C 1
ATOM 659 O O . THR A 1 89 ? 3.169 -4.108 -16.752 1.00 83.00 89 THR A O 1
ATOM 662 N N . THR A 1 90 ? 0.941 -4.311 -16.479 1.00 85.19 90 THR A N 1
ATOM 663 C CA . THR A 1 90 ? 0.884 -4.068 -15.035 1.00 85.19 90 THR A CA 1
ATOM 664 C C . THR A 1 90 ? 0.241 -5.272 -14.369 1.00 85.19 90 THR A C 1
ATOM 666 O O . THR A 1 90 ? -0.668 -5.885 -14.931 1.00 85.19 90 THR A O 1
ATOM 669 N N . LYS A 1 91 ? 0.705 -5.601 -13.165 1.00 86.31 91 LYS A N 1
ATOM 670 C CA . LYS A 1 91 ? 0.087 -6.614 -12.311 1.00 86.31 91 LYS A CA 1
ATOM 671 C C . LYS A 1 91 ? -0.465 -5.925 -11.068 1.00 86.31 91 LYS A C 1
ATOM 673 O O . LYS A 1 91 ? 0.208 -5.083 -10.481 1.00 86.31 91 LYS A O 1
ATOM 678 N N . VAL A 1 92 ? -1.684 -6.286 -10.688 1.00 90.56 92 VAL A N 1
ATOM 679 C CA . VAL A 1 92 ? -2.305 -5.869 -9.429 1.00 90.56 92 VAL A CA 1
ATOM 680 C C . VAL A 1 92 ? -2.669 -7.132 -8.670 1.00 90.56 92 VAL A C 1
ATOM 682 O O . VAL A 1 92 ? -3.320 -8.013 -9.231 1.00 90.56 92 VAL A O 1
ATOM 685 N N . VAL A 1 93 ? -2.217 -7.232 -7.425 1.00 91.12 93 VAL A N 1
ATOM 686 C CA . VAL A 1 93 ? -2.483 -8.373 -6.546 1.00 91.12 93 VAL A CA 1
ATOM 687 C C . VAL A 1 93 ? -3.236 -7.860 -5.326 1.00 91.12 93 VAL A C 1
ATOM 689 O O . VAL A 1 93 ? -2.834 -6.859 -4.732 1.00 91.12 93 VAL A O 1
ATOM 692 N N . PHE A 1 94 ? -4.339 -8.522 -4.983 1.00 94.69 94 PHE A N 1
ATOM 693 C CA . PHE A 1 94 ? -5.200 -8.175 -3.853 1.00 94.69 94 PHE A CA 1
ATOM 694 C C . PHE A 1 94 ? -5.040 -9.212 -2.745 1.00 94.69 94 PHE A C 1
ATOM 696 O O . PHE A 1 94 ? -5.067 -10.412 -3.009 1.00 94.69 94 PHE A O 1
ATOM 703 N N . GLY A 1 95 ? -4.899 -8.738 -1.511 1.00 94.94 95 GLY A N 1
ATOM 704 C CA . GLY A 1 95 ? -4.838 -9.570 -0.317 1.00 94.94 95 GLY A CA 1
ATOM 705 C C . GLY A 1 95 ? -6.213 -9.850 0.281 1.00 94.94 95 GLY A C 1
ATOM 706 O O . GLY A 1 95 ? -7.237 -9.319 -0.152 1.00 94.94 95 GLY A O 1
ATOM 707 N N . ALA A 1 96 ? -6.223 -10.675 1.325 1.00 95.38 96 ALA A N 1
ATOM 708 C CA . ALA A 1 96 ? -7.422 -10.909 2.118 1.00 95.38 96 ALA A CA 1
ATOM 709 C C . ALA A 1 96 ? -7.809 -9.648 2.921 1.00 95.38 96 ALA A C 1
ATOM 711 O O . ALA A 1 96 ? -6.917 -8.912 3.352 1.00 95.38 96 ALA A O 1
ATOM 712 N N . PRO A 1 97 ? -9.108 -9.400 3.173 1.00 97.38 97 PRO A N 1
ATOM 713 C CA . PRO A 1 97 ? -9.544 -8.323 4.057 1.00 97.38 97 PRO A CA 1
ATOM 714 C C . PRO A 1 97 ? -8.978 -8.485 5.473 1.00 97.38 97 PRO A C 1
ATOM 716 O O . PRO A 1 97 ? -8.987 -9.577 6.039 1.00 97.38 97 PRO A O 1
ATOM 719 N N . MET A 1 98 ? -8.521 -7.385 6.066 1.00 96.94 98 MET A N 1
ATOM 720 C CA . MET A 1 98 ? -7.890 -7.350 7.384 1.00 96.94 98 MET A CA 1
ATOM 721 C C . MET A 1 98 ? -8.599 -6.346 8.290 1.00 96.94 98 MET A C 1
ATOM 723 O O . MET A 1 98 ? -8.940 -5.241 7.873 1.00 96.94 98 MET A O 1
ATOM 727 N N . ARG A 1 99 ? -8.776 -6.711 9.556 1.00 96.12 99 ARG A N 1
ATOM 728 C CA . ARG A 1 99 ? -9.204 -5.816 10.641 1.00 96.12 99 ARG A CA 1
ATOM 729 C C . ARG A 1 99 ? -8.202 -5.914 11.780 1.00 96.12 99 ARG A C 1
ATOM 731 O O . ARG A 1 99 ? -7.532 -6.944 11.877 1.00 96.12 99 ARG A O 1
ATOM 738 N N . ALA A 1 100 ? -8.107 -4.877 12.610 1.00 94.56 100 ALA A N 1
ATOM 739 C CA . ALA A 1 100 ? -7.305 -4.930 13.828 1.00 94.56 100 ALA A CA 1
ATOM 740 C C . ALA A 1 100 ? -7.781 -6.082 14.733 1.00 94.56 100 ALA A C 1
ATOM 742 O O . ALA A 1 100 ? -8.983 -6.337 14.826 1.00 94.56 100 ALA A O 1
ATOM 743 N N . LEU A 1 101 ? -6.841 -6.792 15.356 1.00 94.50 101 LEU A N 1
ATOM 744 C CA . LEU A 1 101 ? -7.150 -7.776 16.401 1.00 94.50 101 LEU A CA 1
ATOM 745 C C . LEU A 1 101 ? -7.529 -7.056 17.711 1.00 94.50 101 LEU A C 1
ATOM 747 O O . LEU A 1 101 ? -7.206 -5.881 17.867 1.00 94.50 101 LEU A O 1
ATOM 751 N N . GLU A 1 102 ? -8.173 -7.756 18.654 1.00 87.75 102 GLU A N 1
ATOM 752 C CA . GLU A 1 102 ? -8.708 -7.161 19.899 1.00 87.75 102 GLU A CA 1
ATOM 753 C C . GLU A 1 102 ? -7.674 -6.322 20.680 1.00 87.75 102 GLU A C 1
ATOM 755 O O . GLU A 1 102 ? -7.983 -5.205 21.085 1.00 87.75 102 GLU A O 1
ATOM 760 N N . ASP A 1 103 ? -6.423 -6.787 20.780 1.00 90.50 103 ASP A N 1
ATOM 761 C CA . ASP A 1 103 ? -5.329 -6.089 21.484 1.00 90.50 103 ASP A CA 1
ATOM 762 C C . ASP A 1 103 ? -4.307 -5.416 20.543 1.00 90.50 103 ASP A C 1
ATOM 764 O O . ASP A 1 103 ? -3.164 -5.102 20.912 1.00 90.50 103 ASP A O 1
ATOM 768 N N . GLU A 1 104 ? -4.672 -5.219 19.277 1.00 94.06 104 GLU A N 1
ATOM 769 C CA . GLU A 1 104 ? -3.779 -4.658 18.271 1.00 94.06 104 GLU A CA 1
ATOM 770 C C . GLU A 1 104 ? -3.958 -3.144 18.149 1.00 94.06 104 GLU A C 1
ATOM 772 O O . GLU A 1 104 ? -4.930 -2.636 17.595 1.00 94.06 104 GLU A O 1
ATOM 777 N N . ASN A 1 105 ? -2.962 -2.392 18.620 1.00 94.19 105 ASN A N 1
ATOM 778 C CA . ASN A 1 105 ? -2.949 -0.950 18.403 1.00 94.19 105 ASN A CA 1
ATOM 779 C C . ASN A 1 105 ? -2.701 -0.584 16.926 1.00 94.19 105 ASN A C 1
ATOM 781 O O . ASN A 1 105 ? -2.151 -1.362 16.142 1.00 94.19 105 ASN A O 1
ATOM 785 N N . THR A 1 106 ? -3.017 0.663 16.567 1.00 92.00 106 THR A N 1
ATOM 786 C CA . THR A 1 106 ? -2.860 1.206 15.207 1.00 92.00 106 THR A CA 1
ATOM 787 C C . THR A 1 106 ? -1.473 0.973 14.610 1.00 92.00 106 THR A C 1
ATOM 789 O O . THR A 1 106 ? -1.352 0.686 13.421 1.00 92.00 106 THR A O 1
ATOM 792 N N . ARG A 1 107 ? -0.410 1.083 15.418 1.00 92.50 107 ARG A N 1
ATOM 793 C CA . ARG A 1 107 ? 0.972 0.905 14.949 1.00 92.50 107 ARG A CA 1
ATOM 794 C C . ARG A 1 107 ? 1.240 -0.542 14.541 1.00 92.50 107 ARG A C 1
ATOM 796 O O . ARG A 1 107 ? 1.828 -0.771 13.489 1.00 92.50 107 ARG A O 1
ATOM 803 N N . ARG A 1 108 ? 0.814 -1.505 15.364 1.00 95.31 108 ARG A N 1
ATOM 804 C CA . ARG A 1 108 ? 0.947 -2.940 15.077 1.00 95.31 108 ARG A CA 1
ATOM 805 C C . ARG A 1 108 ? 0.103 -3.336 13.870 1.00 95.31 108 ARG A C 1
ATOM 807 O O . ARG A 1 108 ? 0.630 -3.983 12.972 1.00 95.31 108 ARG A O 1
ATOM 814 N N . PHE A 1 109 ? -1.128 -2.832 13.783 1.00 96.00 109 PHE A N 1
ATOM 815 C CA . PHE A 1 109 ? -1.977 -3.103 12.629 1.00 96.00 109 PHE A CA 1
ATOM 816 C C . PHE A 1 109 ? -1.397 -2.523 11.334 1.00 96.00 109 PHE A C 1
ATOM 818 O O . PHE A 1 109 ? -1.375 -3.199 10.309 1.00 96.00 109 PHE A O 1
ATOM 825 N N . SER A 1 110 ? -0.830 -1.313 11.384 1.00 93.81 110 SER A N 1
ATOM 826 C CA . SER A 1 110 ? -0.124 -0.723 10.240 1.00 93.81 110 SER A CA 1
ATOM 827 C C . SER A 1 110 ? 1.059 -1.577 9.781 1.00 93.81 110 SER A C 1
ATOM 829 O O . SER A 1 110 ? 1.233 -1.765 8.581 1.00 93.81 110 SER A O 1
ATOM 831 N N . ALA A 1 111 ? 1.847 -2.119 10.716 1.00 93.62 111 ALA A N 1
ATOM 832 C CA . ALA A 1 111 ? 2.962 -3.004 10.385 1.00 93.62 111 ALA A CA 1
ATOM 833 C C . ALA A 1 111 ? 2.480 -4.316 9.742 1.00 93.62 111 ALA A C 1
ATOM 835 O O . ALA A 1 111 ? 3.073 -4.783 8.775 1.00 93.62 111 ALA A O 1
ATOM 836 N N . ARG A 1 112 ? 1.365 -4.878 10.223 1.00 95.25 112 ARG A N 1
ATOM 837 C CA . ARG A 1 112 ? 0.764 -6.087 9.645 1.00 95.25 112 ARG A CA 1
ATOM 838 C C . ARG A 1 112 ? 0.194 -5.849 8.242 1.00 95.25 112 ARG A C 1
ATOM 840 O O . ARG A 1 112 ? 0.268 -6.732 7.394 1.00 95.25 112 ARG A O 1
ATOM 847 N N . ILE A 1 113 ? -0.341 -4.655 7.972 1.00 95.06 113 ILE A N 1
ATOM 848 C CA . ILE A 1 113 ? -0.745 -4.241 6.617 1.00 95.06 113 ILE A CA 1
ATOM 849 C C . ILE A 1 113 ? 0.480 -4.160 5.694 1.00 95.06 113 ILE A C 1
ATOM 851 O O . ILE A 1 113 ? 0.423 -4.644 4.567 1.00 95.06 113 ILE A O 1
ATOM 855 N N . GLU A 1 114 ? 1.586 -3.574 6.156 1.00 93.31 114 GLU A N 1
ATOM 856 C CA . GLU A 1 114 ? 2.835 -3.489 5.384 1.00 93.31 114 GLU A CA 1
ATOM 857 C C . GLU A 1 114 ? 3.420 -4.877 5.071 1.00 93.31 114 GLU A C 1
ATOM 859 O O . GLU A 1 114 ? 3.820 -5.144 3.934 1.00 93.31 114 GLU A O 1
ATOM 864 N N . GLU A 1 115 ? 3.410 -5.786 6.047 1.00 93.12 115 GLU A N 1
ATOM 865 C CA . GLU A 1 115 ? 3.812 -7.186 5.871 1.00 93.12 115 GLU A CA 1
ATOM 866 C C . GLU A 1 115 ? 2.933 -7.890 4.829 1.00 93.12 115 GLU A C 1
ATOM 868 O O . GLU A 1 115 ? 3.454 -8.517 3.907 1.00 93.12 115 GLU A O 1
ATOM 873 N N . ALA A 1 116 ? 1.612 -7.698 4.891 1.00 94.75 116 ALA A N 1
ATOM 874 C CA . ALA A 1 116 ? 0.695 -8.254 3.903 1.00 94.75 116 ALA A CA 1
ATOM 875 C C . ALA A 1 116 ? 0.972 -7.719 2.487 1.00 94.75 116 ALA A C 1
ATOM 877 O O . ALA A 1 116 ? 1.032 -8.501 1.543 1.00 94.75 116 ALA A O 1
ATOM 878 N N . VAL A 1 117 ? 1.200 -6.410 2.311 1.00 93.62 117 VAL A N 1
ATOM 879 C CA . VAL A 1 117 ? 1.566 -5.849 0.992 1.00 93.62 117 VAL A CA 1
ATOM 880 C C . VAL A 1 117 ? 2.928 -6.372 0.519 1.00 93.62 117 VAL A C 1
ATOM 882 O O . VAL A 1 117 ? 3.124 -6.588 -0.677 1.00 93.62 117 VAL A O 1
ATOM 885 N N . THR A 1 118 ? 3.860 -6.618 1.440 1.00 91.69 118 THR A N 1
ATOM 886 C CA . THR A 1 118 ? 5.167 -7.212 1.129 1.00 91.69 118 THR A CA 1
ATOM 887 C C . THR A 1 118 ? 5.025 -8.648 0.614 1.00 91.69 118 THR A C 1
ATOM 889 O O . THR A 1 118 ? 5.631 -8.979 -0.407 1.00 91.69 118 THR A O 1
ATOM 892 N N . GLU A 1 119 ? 4.181 -9.471 1.245 1.00 91.38 119 GLU A N 1
ATOM 893 C CA . GLU A 1 119 ? 3.850 -10.830 0.781 1.00 91.38 119 GLU A CA 1
ATOM 894 C C . GLU A 1 119 ? 3.247 -10.806 -0.631 1.00 91.38 119 GLU A C 1
ATOM 896 O O . GLU A 1 119 ? 3.703 -11.538 -1.509 1.00 91.38 119 GLU A O 1
ATOM 901 N N . LEU A 1 120 ? 2.305 -9.893 -0.899 1.00 91.31 120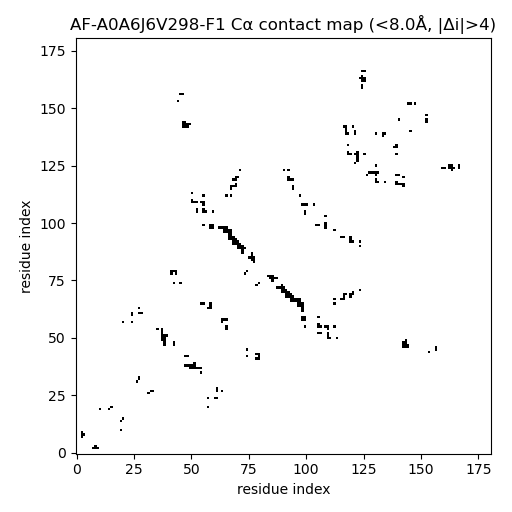 LEU A N 1
ATOM 902 C CA . LEU A 1 120 ? 1.738 -9.703 -2.242 1.00 91.31 120 LEU A CA 1
ATOM 903 C C . LEU A 1 120 ? 2.795 -9.277 -3.275 1.00 91.31 120 LEU A C 1
ATOM 905 O O . LEU A 1 120 ? 2.728 -9.645 -4.451 1.00 91.31 120 LEU A O 1
ATOM 909 N N . GLY A 1 121 ? 3.789 -8.502 -2.837 1.00 88.62 121 GLY A N 1
ATOM 910 C CA . GLY A 1 121 ? 4.950 -8.142 -3.639 1.00 88.62 121 GLY A CA 1
ATOM 911 C C . GLY A 1 121 ? 5.799 -9.352 -4.026 1.00 88.62 121 GLY A C 1
ATOM 912 O O . GLY A 1 121 ? 6.239 -9.437 -5.170 1.00 88.62 121 GLY A O 1
ATOM 913 N N . ASP A 1 122 ? 6.011 -10.297 -3.113 1.00 86.25 122 ASP A N 1
ATOM 914 C CA . ASP A 1 122 ? 6.727 -11.554 -3.379 1.00 86.25 122 ASP A CA 1
ATOM 915 C C . ASP A 1 122 ? 5.905 -12.488 -4.288 1.00 86.25 122 ASP A C 1
ATOM 917 O O . ASP A 1 122 ? 6.433 -13.047 -5.254 1.00 86.25 122 ASP A O 1
ATOM 921 N N . GLU A 1 123 ? 4.586 -12.564 -4.075 1.00 86.62 123 GLU A N 1
ATOM 922 C CA . GLU A 1 123 ? 3.656 -13.305 -4.942 1.00 86.62 123 GLU A CA 1
ATOM 923 C C . GLU A 1 123 ? 3.696 -12.780 -6.381 1.00 86.62 123 GLU A C 1
ATOM 925 O O . GLU A 1 123 ? 3.665 -13.551 -7.343 1.00 86.62 123 GLU A O 1
ATOM 930 N N . SER A 1 124 ? 3.819 -11.462 -6.555 1.00 85.12 124 SER A N 1
ATOM 931 C CA . SER A 1 124 ? 3.896 -10.857 -7.884 1.00 85.12 124 SER A CA 1
ATOM 932 C C . SER A 1 124 ? 5.095 -11.356 -8.709 1.00 85.12 124 SER A C 1
ATOM 934 O O . SER A 1 124 ? 5.015 -11.373 -9.943 1.00 85.12 124 SER A O 1
ATOM 936 N N . LEU A 1 125 ? 6.166 -11.796 -8.040 1.00 80.25 125 LEU A N 1
ATOM 937 C CA . LEU A 1 125 ? 7.438 -12.226 -8.629 1.00 80.25 125 LEU A CA 1
ATOM 938 C C . LEU A 1 125 ? 7.569 -13.739 -8.730 1.00 80.25 125 LEU A C 1
ATOM 940 O O . LEU A 1 125 ? 8.292 -14.235 -9.592 1.00 80.25 125 LEU A O 1
ATOM 944 N N . THR A 1 126 ? 6.901 -14.451 -7.829 1.00 81.56 126 THR A N 1
ATOM 945 C CA . THR A 1 126 ? 6.961 -15.903 -7.702 1.00 81.56 126 THR A CA 1
ATOM 946 C C . THR A 1 126 ? 5.581 -16.503 -7.981 1.00 81.56 126 THR A C 1
ATOM 948 O O . THR A 1 126 ? 5.120 -16.487 -9.124 1.00 81.56 126 THR A O 1
ATOM 951 N N . ASP A 1 127 ? 4.928 -17.022 -6.946 1.00 84.31 127 ASP A N 1
ATOM 952 C CA . ASP A 1 127 ? 3.580 -17.565 -6.929 1.00 84.31 127 ASP A CA 1
ATOM 953 C C . ASP A 1 127 ? 3.022 -17.501 -5.496 1.00 84.31 127 ASP A C 1
ATOM 955 O O . ASP A 1 127 ? 3.758 -17.260 -4.537 1.00 84.31 127 ASP A O 1
ATOM 959 N N . PHE A 1 128 ? 1.716 -17.739 -5.355 1.00 82.00 128 PHE A N 1
ATOM 960 C CA . PHE A 1 128 ? 1.012 -17.659 -4.073 1.00 82.00 128 PHE A CA 1
ATOM 961 C C . PHE A 1 128 ? 1.634 -18.550 -2.987 1.00 82.00 128 PHE A C 1
ATOM 963 O O . PHE A 1 128 ? 1.793 -18.129 -1.843 1.00 82.00 128 PHE A O 1
ATOM 970 N N . TRP A 1 129 ? 1.994 -19.788 -3.328 1.00 83.44 129 TRP A N 1
ATOM 971 C CA . TRP A 1 129 ? 2.478 -20.755 -2.349 1.00 83.44 129 TRP A CA 1
ATOM 972 C C . TRP A 1 129 ? 3.901 -20.432 -1.894 1.00 83.44 129 TRP A C 1
ATOM 974 O O . TRP A 1 129 ? 4.175 -20.412 -0.693 1.00 83.44 129 TRP A O 1
ATOM 984 N N . THR A 1 130 ? 4.788 -20.115 -2.838 1.00 84.38 130 THR A N 1
ATOM 985 C CA . THR A 1 130 ? 6.168 -19.714 -2.539 1.00 84.38 130 THR A CA 1
ATOM 986 C C . THR A 1 130 ? 6.210 -18.443 -1.687 1.00 84.38 130 THR A C 1
ATOM 988 O O . THR A 1 130 ? 6.922 -18.409 -0.680 1.00 84.38 130 THR A O 1
ATOM 991 N N . ALA A 1 131 ? 5.414 -17.426 -2.035 1.00 86.19 131 ALA A N 1
ATOM 992 C CA . ALA A 1 131 ? 5.329 -16.182 -1.272 1.00 86.19 131 ALA A CA 1
ATOM 993 C C . ALA A 1 131 ? 4.854 -16.425 0.166 1.00 86.19 131 ALA A C 1
ATOM 995 O O . ALA A 1 131 ? 5.462 -15.935 1.119 1.00 86.19 131 ALA A O 1
ATOM 996 N N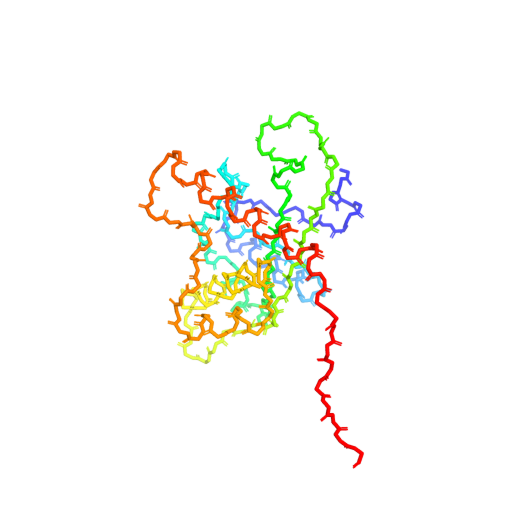 . ARG A 1 132 ? 3.828 -17.264 0.345 1.00 86.56 132 ARG A N 1
ATOM 997 C CA . ARG A 1 132 ? 3.285 -17.587 1.668 1.00 86.56 132 ARG A CA 1
ATOM 998 C C . ARG A 1 132 ? 4.281 -18.341 2.552 1.00 86.56 132 ARG A C 1
ATOM 1000 O O . ARG A 1 132 ? 4.385 -18.055 3.743 1.00 86.56 132 ARG A O 1
ATOM 1007 N N . GLN A 1 133 ? 5.048 -19.272 1.979 1.00 87.94 133 GLN A N 1
ATOM 1008 C CA . GLN A 1 133 ? 6.114 -19.974 2.704 1.00 87.94 133 GLN A CA 1
ATOM 1009 C C . GLN A 1 133 ? 7.235 -19.028 3.150 1.00 87.94 133 GLN A C 1
ATOM 1011 O O . GLN A 1 133 ? 7.693 -19.118 4.290 1.00 87.94 133 GLN A O 1
ATOM 1016 N N . ARG A 1 134 ? 7.670 -18.120 2.270 1.00 86.62 134 ARG A N 1
ATOM 1017 C CA . ARG A 1 134 ? 8.716 -17.133 2.577 1.00 86.62 134 ARG A CA 1
ATOM 1018 C C . ARG A 1 134 ? 8.263 -16.123 3.620 1.00 86.62 134 ARG A C 1
ATOM 1020 O O . ARG A 1 134 ? 9.020 -15.844 4.546 1.00 86.62 134 ARG A O 1
ATOM 1027 N N . SER A 1 135 ? 7.025 -15.642 3.518 1.00 88.31 135 SER A N 1
ATOM 1028 C CA . SER A 1 135 ? 6.396 -14.757 4.504 1.00 88.31 135 SER A CA 1
ATOM 1029 C C . SER A 1 135 ? 6.367 -15.420 5.886 1.00 88.31 135 SER A C 1
ATOM 1031 O O . SER A 1 135 ? 6.894 -14.868 6.852 1.00 88.31 135 SER A O 1
ATOM 1033 N N . ALA A 1 136 ? 5.921 -16.682 5.968 1.00 87.44 136 ALA A N 1
ATOM 1034 C CA . ALA A 1 136 ? 5.921 -17.451 7.217 1.00 87.44 136 ALA A CA 1
ATOM 1035 C C . ALA A 1 136 ? 7.324 -17.629 7.834 1.00 87.44 136 ALA A C 1
ATOM 1037 O O . ALA A 1 136 ? 7.461 -17.696 9.056 1.00 87.44 136 ALA A O 1
ATOM 1038 N N . ARG A 1 137 ? 8.373 -17.685 7.002 1.00 89.81 137 ARG A N 1
ATOM 1039 C CA . ARG A 1 137 ? 9.782 -17.767 7.430 1.00 89.81 137 ARG A CA 1
ATOM 1040 C C . ARG A 1 137 ? 10.457 -16.405 7.622 1.00 89.81 137 ARG A C 1
ATOM 1042 O O . ARG A 1 137 ? 11.608 -16.369 8.045 1.00 89.81 137 ARG A O 1
ATOM 1049 N N . LYS A 1 138 ? 9.759 -15.295 7.350 1.00 85.56 138 LYS A N 1
ATOM 1050 C CA . LYS A 1 138 ? 10.294 -13.920 7.339 1.00 85.56 138 LYS A CA 1
ATOM 1051 C C . LYS A 1 138 ? 11.447 -13.710 6.347 1.00 85.56 138 LYS A C 1
ATOM 1053 O O . LYS A 1 138 ? 12.356 -12.922 6.595 1.00 85.56 138 LYS A O 1
ATOM 1058 N N . GLU A 1 139 ? 11.395 -14.406 5.216 1.00 85.25 139 GLU A N 1
ATOM 1059 C CA . GLU A 1 139 ? 12.393 -14.344 4.138 1.00 85.25 139 GLU A CA 1
ATOM 1060 C C . GLU A 1 139 ? 11.978 -13.407 2.988 1.00 85.25 139 GLU A C 1
ATOM 1062 O O . GLU A 1 139 ? 12.787 -13.110 2.106 1.00 85.25 139 GLU A O 1
ATOM 1067 N N . SER A 1 140 ? 10.730 -12.925 2.969 1.00 81.50 140 SER A N 1
ATOM 1068 C CA . SER A 1 140 ? 10.251 -12.023 1.917 1.00 81.50 140 SER A CA 1
ATOM 1069 C C . SER A 1 140 ? 10.993 -10.683 1.954 1.00 81.50 140 SER A C 1
ATOM 1071 O O . SER A 1 140 ? 11.148 -10.046 2.998 1.00 81.50 140 SER A O 1
ATOM 1073 N N . THR A 1 141 ? 11.460 -10.232 0.787 1.00 77.00 141 THR A N 1
ATOM 1074 C CA . THR A 1 141 ? 12.168 -8.951 0.664 1.00 77.00 141 THR A CA 1
ATOM 1075 C C . THR A 1 141 ? 11.219 -7.796 0.957 1.00 77.00 141 THR A C 1
ATOM 1077 O O . THR A 1 141 ? 10.189 -7.671 0.296 1.00 77.00 141 THR A O 1
ATOM 1080 N N . LYS A 1 142 ? 11.596 -6.923 1.898 1.00 82.19 142 LYS A N 1
ATOM 1081 C CA . LYS A 1 142 ? 10.821 -5.727 2.253 1.00 82.19 142 LYS A CA 1
ATOM 1082 C C . LYS A 1 142 ? 10.481 -4.879 1.028 1.00 82.19 142 LYS A C 1
ATOM 1084 O O . LYS A 1 142 ? 11.296 -4.715 0.1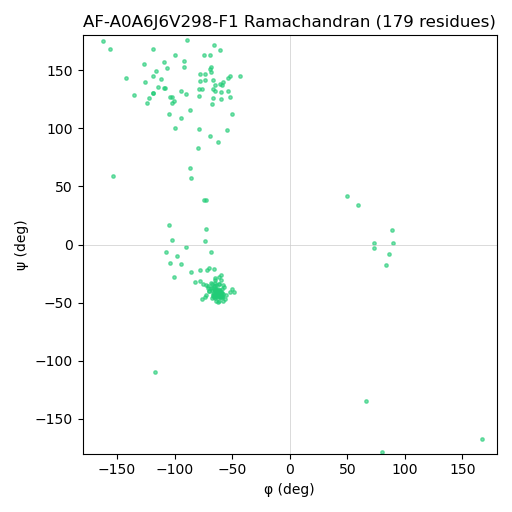16 1.00 82.19 142 LYS A O 1
ATOM 1089 N N . LEU A 1 143 ? 9.294 -4.273 1.053 1.00 77.94 143 LEU A N 1
ATOM 1090 C CA . LEU A 1 143 ? 8.808 -3.399 -0.016 1.00 77.94 143 LEU A CA 1
ATOM 1091 C C . LEU A 1 143 ? 9.748 -2.216 -0.294 1.00 77.94 143 LEU A C 1
ATOM 1093 O O . LEU A 1 143 ? 9.942 -1.840 -1.449 1.00 77.94 143 LEU A O 1
ATOM 1097 N N . THR A 1 144 ? 10.363 -1.673 0.759 1.00 79.75 144 THR A N 1
ATOM 1098 C CA . THR A 1 144 ? 11.326 -0.558 0.721 1.00 79.75 144 THR A CA 1
ATOM 1099 C C . THR A 1 144 ? 12.657 -0.909 0.056 1.00 79.75 144 THR A C 1
ATOM 1101 O O . THR A 1 144 ? 13.485 -0.028 -0.208 1.00 79.75 144 THR A O 1
ATOM 1104 N N . GLY A 1 145 ? 12.836 -2.186 -0.282 1.00 74.94 145 GLY A N 1
ATOM 1105 C CA . GLY A 1 145 ? 14.031 -2.718 -0.900 1.00 74.94 145 GLY A CA 1
ATOM 1106 C C . GLY A 1 145 ? 15.153 -2.971 0.098 1.00 74.94 145 GLY A C 1
ATOM 1107 O O . GLY A 1 145 ? 14.992 -2.792 1.305 1.00 74.94 145 GLY A O 1
ATOM 1108 N N . PRO A 1 146 ? 16.306 -3.430 -0.398 1.00 72.69 146 PRO A N 1
ATOM 1109 C CA . PRO A 1 146 ? 17.457 -3.688 0.450 1.00 72.69 146 PRO A CA 1
ATOM 1110 C C . PRO A 1 146 ? 18.046 -2.384 1.015 1.00 72.69 146 PRO A C 1
ATOM 1112 O O . PRO A 1 146 ? 17.990 -1.332 0.370 1.00 72.69 146 PRO A O 1
ATOM 1115 N N . GLU A 1 147 ? 18.697 -2.471 2.179 1.00 69.81 147 GLU A N 1
ATOM 1116 C CA . GLU A 1 147 ? 19.423 -1.366 2.836 1.00 69.81 147 GLU A CA 1
ATOM 1117 C C . GLU A 1 147 ? 20.755 -1.018 2.128 1.00 69.81 147 GLU A C 1
ATOM 1119 O O . GLU A 1 147 ? 21.773 -0.729 2.750 1.00 69.81 147 GLU A O 1
ATOM 1124 N N . TYR A 1 148 ? 20.779 -1.065 0.796 1.00 66.38 148 TYR A N 1
ATOM 1125 C CA . TYR A 1 148 ? 21.889 -0.568 -0.020 1.00 66.38 148 TYR A CA 1
ATOM 1126 C C . TYR A 1 148 ? 21.548 0.818 -0.576 1.00 66.38 148 TYR A C 1
ATOM 1128 O O . TYR A 1 148 ? 20.380 1.191 -0.645 1.00 66.38 148 TYR A O 1
ATOM 1136 N N . THR A 1 149 ? 22.547 1.571 -1.041 1.00 58.19 149 THR A N 1
ATOM 1137 C CA . THR A 1 149 ? 22.363 2.878 -1.697 1.00 58.19 149 THR A CA 1
ATOM 1138 C C . THR A 1 149 ? 22.662 2.819 -3.203 1.00 58.19 149 THR A C 1
ATOM 1140 O O . THR A 1 149 ? 23.375 1.939 -3.693 1.00 58.19 149 THR A O 1
ATOM 1143 N N . GLY A 1 150 ? 22.101 3.766 -3.965 1.00 64.31 150 GLY A N 1
ATOM 1144 C CA . GLY A 1 150 ? 22.486 4.038 -5.356 1.00 64.31 150 GLY A CA 1
ATOM 1145 C C . GLY A 1 150 ? 22.182 2.919 -6.364 1.00 64.31 150 GLY A C 1
ATOM 1146 O O . GLY A 1 150 ? 21.086 2.359 -6.393 1.00 64.31 150 GLY A O 1
ATOM 1147 N N . TRP A 1 151 ? 23.160 2.612 -7.223 1.00 51.25 151 TRP A N 1
ATOM 1148 C CA . TRP A 1 151 ? 23.025 1.691 -8.363 1.00 51.25 151 TRP A CA 1
ATOM 1149 C C . TRP A 1 151 ? 22.673 0.251 -7.962 1.00 51.25 151 TRP A C 1
ATOM 1151 O O . TRP A 1 151 ? 21.996 -0.439 -8.718 1.00 51.25 151 TRP A O 1
ATOM 1161 N N . ARG A 1 152 ? 23.054 -0.195 -6.756 1.00 53.94 152 ARG A N 1
ATOM 1162 C CA . ARG A 1 152 ? 22.724 -1.540 -6.253 1.00 53.94 152 ARG A CA 1
ATOM 1163 C C . ARG A 1 152 ? 21.225 -1.725 -6.027 1.00 53.94 152 ARG A C 1
ATOM 1165 O O . ARG A 1 152 ? 20.698 -2.794 -6.311 1.00 53.94 152 ARG A O 1
ATOM 1172 N N . ARG A 1 153 ? 20.519 -0.673 -5.586 1.00 69.94 153 ARG A N 1
ATOM 1173 C CA . ARG A 1 153 ? 19.047 -0.685 -5.491 1.00 69.94 153 ARG A CA 1
ATOM 1174 C C . ARG A 1 153 ? 18.409 -0.802 -6.872 1.00 69.94 153 ARG A C 1
ATOM 1176 O O . ARG A 1 153 ? 17.418 -1.509 -7.022 1.00 69.94 153 ARG A O 1
ATOM 1183 N N . GLN A 1 154 ? 18.962 -0.114 -7.871 1.00 59.09 154 GLN A N 1
ATOM 1184 C CA . GLN A 1 154 ? 18.449 -0.154 -9.243 1.00 59.09 154 GLN A CA 1
ATOM 1185 C C . GLN A 1 154 ? 18.699 -1.508 -9.912 1.00 59.09 154 GLN A C 1
ATOM 1187 O O . GLN A 1 154 ? 17.798 -2.015 -10.574 1.00 59.09 154 GLN A O 1
ATOM 1192 N N . 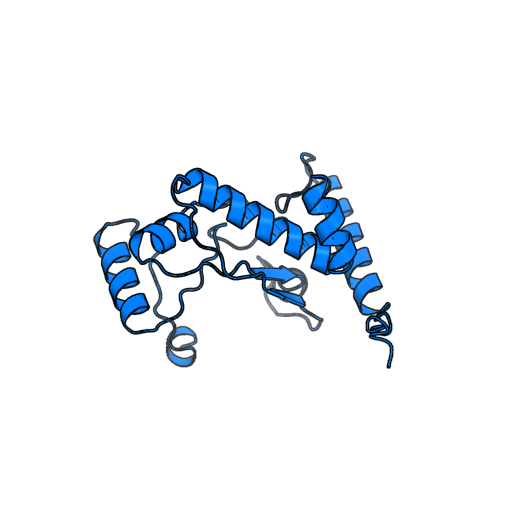TRP A 1 155 ? 19.867 -2.116 -9.686 1.00 58.06 155 TRP A N 1
ATOM 1193 C CA . TRP A 1 155 ? 20.182 -3.465 -10.160 1.00 58.06 155 TRP A CA 1
ATOM 1194 C C . TRP A 1 155 ? 19.265 -4.510 -9.513 1.00 58.06 155 TRP A C 1
ATOM 1196 O O . TRP A 1 155 ? 18.629 -5.299 -10.207 1.00 58.06 155 TRP A O 1
ATOM 1206 N N . ALA A 1 156 ? 19.110 -4.478 -8.187 1.00 66.00 156 ALA A N 1
ATOM 1207 C CA . ALA A 1 156 ? 18.189 -5.382 -7.500 1.00 66.00 156 ALA A CA 1
ATOM 1208 C C . ALA A 1 156 ? 16.749 -5.224 -8.024 1.00 66.00 156 ALA A C 1
ATOM 1210 O O . ALA A 1 156 ? 16.019 -6.203 -8.151 1.00 66.00 156 ALA A O 1
ATOM 1211 N N . LEU A 1 157 ? 16.340 -4.002 -8.386 1.00 68.25 157 LEU A N 1
ATOM 1212 C CA . LEU A 1 157 ? 15.033 -3.751 -8.987 1.00 68.25 157 LEU A CA 1
ATOM 1213 C C . LEU A 1 157 ? 14.926 -4.290 -10.421 1.00 68.25 157 LEU A C 1
ATOM 1215 O O . LEU A 1 157 ? 13.859 -4.777 -10.795 1.00 68.25 157 LEU A O 1
ATOM 1219 N N . SER A 1 158 ? 15.986 -4.211 -11.235 1.00 60.34 158 SER A N 1
ATOM 1220 C CA . SER A 1 158 ? 15.981 -4.800 -12.579 1.00 60.34 158 SER A CA 1
ATOM 1221 C C . SER A 1 158 ? 15.903 -6.320 -12.522 1.00 60.34 158 SER A C 1
ATOM 1223 O O . SER A 1 158 ? 15.053 -6.884 -13.202 1.00 60.34 158 SER A O 1
ATOM 1225 N N . GLU A 1 159 ? 16.669 -6.971 -11.643 1.00 65.19 159 GLU A N 1
ATOM 1226 C CA . GLU A 1 159 ? 16.564 -8.420 -11.409 1.00 65.19 159 GLU A CA 1
ATOM 1227 C C . GLU A 1 159 ? 15.161 -8.805 -10.928 1.00 65.19 159 GLU A C 1
ATOM 1229 O O . GLU A 1 159 ? 14.570 -9.774 -11.404 1.00 65.19 159 GLU A O 1
ATOM 1234 N N . ARG A 1 160 ? 14.566 -7.994 -10.044 1.00 63.56 160 ARG A N 1
ATOM 1235 C CA . ARG A 1 160 ? 13.180 -8.170 -9.590 1.00 63.56 160 ARG A CA 1
ATOM 1236 C C . ARG A 1 160 ? 12.193 -8.116 -10.762 1.00 63.56 160 ARG A C 1
ATOM 1238 O O . ARG A 1 160 ? 11.330 -8.979 -10.887 1.00 63.56 160 ARG A O 1
ATOM 1245 N N . ARG A 1 161 ? 12.343 -7.150 -11.671 1.00 66.12 161 ARG A N 1
ATOM 1246 C CA . ARG A 1 161 ? 11.497 -7.026 -12.874 1.00 66.12 161 ARG A CA 1
ATOM 1247 C C . ARG A 1 161 ? 11.710 -8.167 -13.869 1.00 66.12 161 ARG A C 1
ATOM 1249 O O . ARG A 1 161 ? 10.747 -8.631 -14.480 1.00 66.12 161 ARG A O 1
ATOM 1256 N N . GLU A 1 162 ? 12.942 -8.635 -14.032 1.00 60.38 162 GLU A N 1
ATOM 1257 C CA . GLU A 1 162 ? 13.253 -9.813 -14.847 1.00 60.38 162 GLU A CA 1
ATOM 1258 C C . GLU A 1 162 ? 12.605 -11.077 -14.272 1.00 60.38 162 GLU A C 1
ATOM 1260 O O . GLU A 1 162 ? 11.986 -11.835 -15.016 1.00 60.38 162 GLU A O 1
ATOM 1265 N N . MET A 1 163 ? 12.624 -11.262 -12.949 1.00 58.06 163 MET A N 1
ATOM 1266 C CA . MET A 1 163 ? 11.915 -12.364 -12.290 1.00 58.06 163 MET A CA 1
ATOM 1267 C C . MET A 1 163 ? 10.395 -12.267 -12.474 1.00 58.06 163 MET A C 1
ATOM 1269 O O . MET A 1 163 ? 9.763 -13.250 -12.859 1.00 58.06 163 MET A O 1
ATOM 1273 N N . GLY A 1 164 ? 9.804 -11.080 -12.295 1.00 57.69 164 GLY A N 1
ATOM 1274 C CA . GLY A 1 164 ? 8.370 -10.869 -12.524 1.00 57.69 164 GLY A CA 1
ATOM 1275 C C . GLY A 1 164 ? 7.943 -11.135 -13.975 1.00 57.69 164 GLY A C 1
ATOM 1276 O O . GLY A 1 164 ? 6.916 -11.772 -14.226 1.00 57.69 164 GLY A O 1
ATOM 1277 N N . THR A 1 165 ? 8.753 -10.719 -14.955 1.00 57.97 165 THR A N 1
ATOM 1278 C CA . THR A 1 165 ? 8.499 -10.992 -16.383 1.00 57.97 165 THR A CA 1
ATOM 1279 C C . THR A 1 165 ? 8.748 -12.451 -16.767 1.00 57.97 165 THR A C 1
ATOM 1281 O O . THR A 1 165 ? 7.991 -13.009 -17.569 1.00 57.97 165 THR A O 1
ATOM 1284 N N . ALA A 1 166 ? 9.737 -13.112 -16.163 1.00 56.25 166 ALA A N 1
ATOM 1285 C CA . ALA A 1 166 ? 9.927 -14.553 -16.284 1.00 56.25 166 ALA A CA 1
ATOM 1286 C C . ALA A 1 166 ? 8.720 -15.322 -15.720 1.00 56.25 166 ALA A C 1
ATOM 1288 O O . ALA A 1 166 ? 8.245 -16.255 -16.368 1.00 56.25 166 ALA A O 1
ATOM 1289 N N . GLY A 1 167 ? 8.158 -14.884 -14.589 1.00 51.72 167 GLY A N 1
ATOM 1290 C CA . GLY A 1 167 ? 6.913 -15.412 -14.021 1.00 51.72 167 GLY A CA 1
ATOM 1291 C C . GLY A 1 167 ? 5.696 -15.221 -14.935 1.00 51.72 167 GLY A C 1
ATOM 1292 O O . GLY A 1 167 ? 4.889 -16.135 -15.083 1.00 51.72 167 GLY A O 1
ATOM 1293 N N . LEU A 1 168 ? 5.588 -14.081 -15.634 1.00 51.91 168 LEU A N 1
ATOM 1294 C CA . LEU A 1 168 ? 4.546 -13.852 -16.652 1.00 51.91 168 LEU A CA 1
ATOM 1295 C C . LEU A 1 168 ? 4.657 -14.824 -17.840 1.00 51.91 168 LEU A C 1
ATOM 1297 O O . LEU A 1 168 ? 3.639 -15.315 -18.330 1.00 51.91 168 LEU A O 1
ATOM 1301 N N . ARG A 1 169 ? 5.880 -15.120 -18.303 1.00 49.31 169 ARG A N 1
ATOM 1302 C CA . ARG A 1 169 ? 6.123 -16.108 -19.375 1.00 49.31 169 ARG A CA 1
ATOM 1303 C C . ARG A 1 169 ? 5.883 -17.535 -18.900 1.00 49.31 169 ARG A C 1
ATOM 1305 O O . ARG A 1 169 ? 5.368 -18.366 -19.645 1.00 49.31 169 ARG A O 1
ATOM 1312 N N . ARG A 1 170 ? 6.215 -17.816 -17.644 1.00 49.28 170 ARG A N 1
ATOM 1313 C CA . ARG A 1 170 ? 6.007 -19.098 -16.979 1.00 49.28 170 ARG A CA 1
ATOM 1314 C C . ARG A 1 170 ? 4.599 -19.146 -16.390 1.00 49.28 170 ARG A C 1
ATOM 1316 O O . ARG A 1 170 ? 4.433 -19.360 -15.196 1.00 49.28 170 ARG A O 1
ATOM 1323 N N . ARG A 1 171 ? 3.564 -18.970 -17.224 1.00 48.19 171 ARG A N 1
ATOM 1324 C CA . ARG A 1 171 ? 2.177 -19.260 -16.829 1.00 48.19 171 ARG A CA 1
ATOM 1325 C C . ARG A 1 171 ? 2.100 -20.754 -16.518 1.00 48.19 171 ARG A C 1
ATOM 1327 O O . ARG A 1 171 ? 1.875 -21.575 -17.406 1.00 48.19 171 ARG A O 1
ATOM 1334 N N . GLN A 1 172 ? 2.383 -21.121 -15.272 1.00 54.25 172 GLN A N 1
ATOM 1335 C CA . GLN A 1 172 ? 2.346 -22.503 -14.831 1.00 54.25 172 GLN A CA 1
ATOM 1336 C C . GLN A 1 172 ? 0.915 -22.990 -15.065 1.00 54.25 172 GLN A C 1
ATOM 1338 O O . GLN A 1 172 ? -0.041 -22.334 -14.639 1.00 54.25 172 GLN A O 1
ATOM 1343 N N . LYS A 1 173 ? 0.749 -24.099 -15.800 1.00 47.00 173 LYS A N 1
ATOM 1344 C CA . LYS A 1 173 ? -0.544 -24.790 -15.886 1.00 47.00 173 LYS A CA 1
ATOM 1345 C C . LYS A 1 173 ? -1.012 -24.971 -14.445 1.00 47.00 173 LYS A C 1
ATOM 1347 O O . LYS A 1 173 ? -0.355 -25.700 -13.707 1.00 47.00 173 LYS A O 1
ATOM 1352 N N . ARG A 1 174 ? -2.090 -24.281 -14.047 1.00 53.62 174 ARG A N 1
ATOM 1353 C CA . ARG A 1 174 ? -2.752 -24.498 -12.757 1.00 53.62 174 ARG A CA 1
ATOM 1354 C C . ARG A 1 174 ? -3.080 -25.989 -12.687 1.00 53.62 174 ARG A C 1
ATOM 1356 O O . ARG A 1 174 ? -4.030 -26.438 -13.322 1.00 53.62 174 ARG A O 1
ATOM 1363 N N . ARG A 1 175 ? -2.246 -26.765 -11.994 1.00 53.69 175 ARG A N 1
ATOM 1364 C CA . ARG A 1 175 ? -2.601 -28.108 -11.556 1.00 53.69 175 ARG A CA 1
ATOM 1365 C C . ARG A 1 175 ? -3.466 -27.882 -10.334 1.00 53.69 175 ARG A C 1
ATOM 1367 O O . ARG A 1 175 ? -2.959 -27.525 -9.276 1.00 53.69 175 ARG A O 1
ATOM 1374 N N . TRP A 1 176 ? -4.774 -27.960 -10.540 1.00 55.12 176 TRP A N 1
ATOM 1375 C CA . TRP A 1 176 ? -5.704 -28.064 -9.429 1.00 55.12 176 TRP A CA 1
ATOM 1376 C C . TRP A 1 176 ? -5.277 -29.245 -8.544 1.00 55.12 176 TRP A C 1
ATOM 1378 O O . TRP A 1 176 ? -4.773 -30.234 -9.087 1.00 55.12 176 TRP A O 1
ATOM 1388 N N . PRO A 1 177 ? -5.416 -29.144 -7.212 1.00 58.44 177 PRO A N 1
ATOM 1389 C CA . PRO A 1 177 ? -5.259 -30.298 -6.340 1.00 58.44 177 PRO A CA 1
ATOM 1390 C C . PRO A 1 177 ? -6.189 -31.411 -6.825 1.00 58.44 177 PRO A C 1
ATOM 1392 O O . PRO A 1 177 ? -7.353 -31.139 -7.123 1.00 58.44 177 PRO A O 1
ATOM 1395 N N . ASP A 1 178 ? -5.666 -32.628 -6.944 1.00 64.12 178 ASP A N 1
ATOM 1396 C CA . ASP A 1 178 ? -6.463 -33.802 -7.285 1.00 64.12 178 ASP A CA 1
ATOM 1397 C C . ASP A 1 178 ? -7.374 -34.116 -6.092 1.00 64.12 178 ASP A C 1
ATOM 1399 O O . ASP A 1 178 ? -6.960 -34.717 -5.099 1.00 64.12 178 ASP A O 1
ATOM 1403 N N . ILE A 1 179 ? -8.590 -33.577 -6.141 1.00 62.44 179 ILE A N 1
ATOM 1404 C CA . ILE A 1 179 ? -9.670 -33.908 -5.219 1.00 62.44 179 ILE A CA 1
ATOM 1405 C C . ILE A 1 179 ? -10.259 -35.225 -5.714 1.00 62.44 179 ILE A C 1
ATOM 1407 O O . ILE A 1 179 ? -11.192 -35.220 -6.508 1.00 62.44 179 ILE A O 1
ATOM 1411 N N . GLY A 1 180 ? -9.622 -36.337 -5.337 1.00 62.41 180 GLY A N 1
ATOM 1412 C CA . GLY A 1 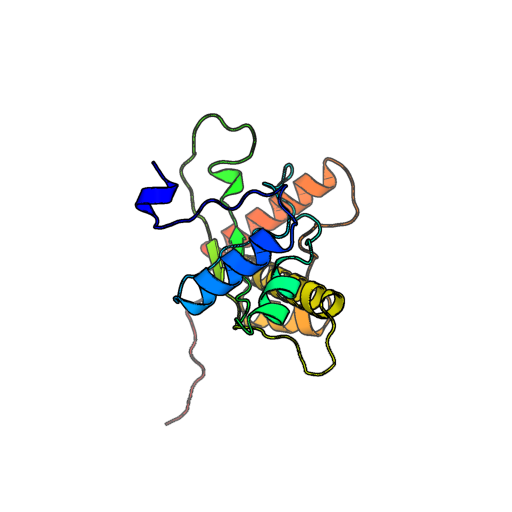180 ? -9.993 -37.677 -5.795 1.00 62.41 180 GLY A CA 1
ATOM 1413 C C . GLY A 1 180 ? -11.509 -37.926 -5.790 1.00 62.41 180 GLY A C 1
ATOM 1414 O O . GLY A 1 180 ? -12.220 -37.401 -4.932 1.00 62.41 180 GLY A O 1
ATOM 1415 N N . ASN A 1 181 ? -11.968 -38.701 -6.779 1.00 52.66 181 ASN A N 1
ATOM 1416 C CA . ASN A 1 181 ? -13.361 -39.151 -6.919 1.00 52.66 181 ASN A CA 1
ATOM 1417 C C . ASN A 1 181 ? -13.864 -39.923 -5.696 1.00 52.66 181 ASN A C 1
ATOM 1419 O O . ASN A 1 181 ? -13.085 -40.749 -5.167 1.00 52.66 181 ASN A O 1
#

pLDDT: mean 78.16, std 15.13, range [34.94, 97.38]

Solvent-accessible surface area (backbone atoms only — not comparable to full-atom values): 10957 Å² total; per-residue (Å²): 113,72,41,74,77,64,76,46,81,89,74,70,87,81,57,86,43,73,68,50,56,52,52,51,39,52,43,45,73,75,69,51,85,86,88,80,67,47,51,78,66,81,49,89,83,75,39,47,60,73,72,47,49,61,66,34,45,49,25,72,74,60,71,47,66,48,64,37,66,28,79,42,48,53,60,78,29,58,28,83,91,58,92,64,74,50,91,81,73,68,51,75,42,77,52,72,76,40,70,70,54,98,90,47,50,47,69,58,36,30,51,53,48,52,50,50,28,23,35,39,50,42,24,63,36,62,36,69,65,62,20,52,56,30,45,77,69,70,64,55,70,56,52,57,50,70,101,61,68,71,68,60,48,50,50,55,49,50,55,49,51,50,41,26,52,49,36,65,73,55,66,68,79,82,75,70,80,85,77,75,132

Nearest PDB structures (foldseek):
  5kym-assembly1_A  TM=8.125E-01  e=5.446E-03  Thermotoga maritima MSB8
  5kym-assembly2_B  TM=9.214E-01  e=1.446E-02  Thermotoga maritima MSB8

Sequence (181 aa):
MAALALNAIPIDREVTGRKSSDMIKELIEDGWSLMIYPEGGRSPDGWGQDFKGGAAYLSGRTGAAVIPVFIDGTGALFGKGMKRPKFGTTKVVFGAPMRALEDENTRRFSARIEEAVTELGDESLTDFWTARQRSARKESTKLTGPEYTGWRRQWALSERREMGTAGLRRRQKRRWPDIGN

Radius of gyration: 18.35 Å; Cα contacts (8 Å, |Δi|>4): 190; chains: 1; bounding box: 46×57×45 Å